Protein AF-A0A919ADV3-F1 (afdb_monomer)

Radius of gyration: 19.17 Å; Cα contacts (8 Å, |Δi|>4): 372; chains: 1; bounding box: 50×41×49 Å

pLDDT: mean 83.5, std 19.4, range [26.5, 98.56]

Sequence (225 aa):
MKKGTHTVAVQRQYTGTAGRIENSQVAVYLVYAGVRGHAAVDRELYIPRSWTCDPRRCRAAGLGEDTVFATKPELARTMIERFLDAGHHVGWVTGDEVYGGNPKLRAALEERGIGYVLAVACSAEMVTGAGKFRADALAAKLPKRAWQKLSAGRGAKGRRFYDWAVIDLADPGPGHQLLIRRNRATGELAYYLCFSPRPVPLTELVRVAGSRWRVADRERAGRAG

InterPro domains:
  IPR038721 Transposase IS701-like, DDE domain [PF13546] (2-129)
  IPR039365 Transposase IS701-like [PTHR33627] (2-216)

Solvent-accessible surface area (backbone atoms only — not comparable to full-atom values): 13020 Å² total; per-residue (Å²): 140,77,95,54,97,77,49,67,50,56,41,76,39,80,34,90,85,76,79,41,73,37,69,38,69,51,68,51,72,42,65,53,74,60,94,92,49,71,44,79,77,46,75,46,76,45,44,47,60,84,46,52,77,32,64,68,62,32,50,78,48,71,43,61,94,82,55,69,66,55,54,72,45,55,51,50,41,54,52,49,50,54,48,41,75,71,70,51,86,68,70,65,48,61,48,51,41,74,45,43,66,33,65,70,48,51,50,57,33,52,78,69,61,33,18,35,36,17,22,32,57,57,76,40,76,44,37,32,92,91,45,78,41,34,47,48,64,52,60,72,68,56,58,79,87,56,52,43,83,45,56,35,44,76,49,99,91,41,73,42,67,30,34,34,36,76,43,74,27,52,56,98,28,88,51,27,29,43,39,37,42,28,39,79,88,78,62,51,76,50,39,23,51,29,41,34,85,58,97,73,58,70,69,56,56,38,41,50,54,32,50,52,59,63,55,60,55,45,72,60,57,70,69,81,112

Secondary structure (DSSP, 8-state):
----TTSTT-EEEEETTTTEEEEE--EEEEEEEETTEEEEEEEEE---HHHHT-HHHHHHTT--TT-----HHHHHHHHHHHHHHTT---SEEEE-HHHHT-HHHHHHHHHTT-EEEEEE-TT-EEEETTEEEEHHHHHHH--GGG-EEEEEEEETTEEEEEEEEEEE--SS-TTEEEEEEE-TTT--EEEEEEE-SS---HHHHHHHHHHTHHHHHHHHHTT--

Organism: NCBI:txid66376

Foldseek 3Di:
DDDDPLAAQFDQDQDPVVNGGGRDKDKAWDKDADPVGIDTDDIDTQHDPVQLVDQVSCVSNVHDSPDDHDDSLRVVLVVVCVCVVVVDDDQEDEEEQSNQVDVVSVVSCVVVQHKYWYWHDQQDWFAAPVGIDGNVVVVVPDDPVQWDWAFLDADPVGTHTWTKGKGAGPPPHPQWIWIWTADPVPRDIIIIIIGHSDDDDPNVSSPRNSCVVSVVVVVVVVVVD

Mean predicted aligned error: 8.24 Å

Structure (mmCIF, N/CA/C/O backbone):
data_AF-A0A919ADV3-F1
#
_entry.id   AF-A0A919ADV3-F1
#
loop_
_atom_site.group_PDB
_atom_site.id
_atom_site.type_symbol
_atom_site.label_atom_id
_atom_site.label_alt_id
_atom_site.label_comp_id
_atom_site.label_asym_id
_atom_site.label_entity_id
_atom_site.label_seq_id
_atom_site.pdbx_PDB_ins_code
_atom_site.Cartn_x
_atom_site.Cartn_y
_atom_site.Cartn_z
_atom_site.occupancy
_atom_site.B_iso_or_equiv
_atom_site.auth_seq_id
_atom_site.auth_comp_id
_atom_site.auth_asym_id
_atom_site.auth_atom_id
_atom_site.pdbx_PDB_model_num
ATOM 1 N N . MET A 1 1 ? 25.796 -14.685 -3.040 1.00 32.72 1 MET A N 1
ATOM 2 C CA . MET A 1 1 ? 26.803 -13.617 -2.846 1.00 32.72 1 MET A CA 1
ATOM 3 C C . MET A 1 1 ? 27.692 -13.582 -4.084 1.00 32.72 1 MET A C 1
ATOM 5 O O . MET A 1 1 ? 28.463 -14.512 -4.265 1.00 32.72 1 MET A O 1
ATOM 9 N N . LYS A 1 2 ? 27.537 -12.600 -4.985 1.00 31.62 2 LYS A N 1
ATOM 10 C CA . LYS A 1 2 ? 28.351 -12.498 -6.214 1.00 31.62 2 LYS A CA 1
ATOM 11 C C . LYS A 1 2 ? 29.273 -11.276 -6.110 1.00 31.62 2 LYS A C 1
ATOM 13 O O . LYS A 1 2 ? 28.797 -10.148 -6.051 1.00 31.62 2 LYS A O 1
ATOM 18 N N . LYS A 1 3 ? 30.585 -11.516 -6.013 1.00 33.09 3 LYS A N 1
ATOM 19 C CA . LYS A 1 3 ? 31.655 -10.512 -5.844 1.00 33.09 3 LYS A CA 1
ATOM 20 C C . LYS A 1 3 ? 32.301 -10.160 -7.197 1.00 33.09 3 LYS A C 1
ATOM 22 O O . LYS A 1 3 ? 33.477 -10.430 -7.396 1.00 33.09 3 LYS A O 1
ATOM 27 N N . GLY A 1 4 ? 31.549 -9.595 -8.140 1.00 38.53 4 GLY A N 1
ATOM 28 C CA . GLY A 1 4 ? 32.103 -9.233 -9.452 1.00 38.53 4 GLY A CA 1
ATOM 29 C C . GLY A 1 4 ? 31.562 -7.913 -9.992 1.00 38.53 4 GLY A C 1
ATOM 30 O O . GLY A 1 4 ? 30.360 -7.671 -9.949 1.00 38.53 4 GLY A O 1
ATOM 31 N N . THR A 1 5 ? 32.447 -7.085 -10.551 1.00 41.16 5 THR A N 1
ATOM 32 C CA . THR A 1 5 ? 32.138 -5.865 -11.329 1.00 41.16 5 THR A CA 1
ATOM 33 C C . THR A 1 5 ? 31.445 -6.158 -12.665 1.00 41.16 5 THR A C 1
ATOM 35 O O . THR A 1 5 ? 30.883 -5.251 -13.272 1.00 41.16 5 THR A O 1
ATOM 38 N N . HIS A 1 6 ? 31.427 -7.427 -13.082 1.00 40.09 6 HIS A N 1
ATOM 39 C CA . HIS A 1 6 ? 30.844 -7.919 -14.336 1.00 40.09 6 HIS A CA 1
ATOM 40 C C . HIS A 1 6 ? 29.429 -8.502 -14.183 1.00 40.09 6 HIS A C 1
ATOM 42 O O . HIS A 1 6 ? 28.855 -8.998 -15.145 1.00 40.09 6 HIS A O 1
ATOM 48 N N . THR A 1 7 ? 28.848 -8.485 -12.979 1.00 49.41 7 THR A N 1
ATOM 49 C CA . THR A 1 7 ? 27.478 -8.978 -12.756 1.00 49.41 7 THR A CA 1
ATOM 50 C C . THR A 1 7 ? 26.479 -7.828 -12.920 1.00 49.41 7 THR A C 1
ATOM 52 O O . THR A 1 7 ? 26.587 -6.822 -12.219 1.00 49.41 7 THR A O 1
ATOM 55 N N . VAL A 1 8 ? 25.524 -7.980 -13.847 1.00 46.59 8 VAL A N 1
ATOM 56 C CA . VAL A 1 8 ? 24.496 -6.984 -14.231 1.00 46.59 8 VAL A CA 1
ATOM 57 C C . VAL A 1 8 ? 23.854 -6.315 -13.009 1.00 46.59 8 VAL A C 1
ATOM 59 O O . VAL A 1 8 ? 23.499 -7.005 -12.060 1.00 46.59 8 VAL A O 1
ATOM 62 N N . ALA A 1 9 ? 23.649 -4.996 -13.027 1.00 51.69 9 ALA A N 1
ATOM 63 C CA . ALA A 1 9 ? 22.877 -4.248 -12.017 1.00 51.69 9 ALA A CA 1
ATOM 64 C C . ALA A 1 9 ? 23.376 -4.318 -10.558 1.00 51.69 9 ALA A C 1
ATOM 66 O O . ALA A 1 9 ? 22.656 -3.934 -9.634 1.00 51.69 9 ALA A O 1
ATOM 67 N N . VAL A 1 10 ? 24.607 -4.776 -10.316 1.00 49.94 10 VAL A N 1
ATOM 68 C CA . VAL A 1 10 ? 25.186 -4.779 -8.968 1.00 49.94 10 VAL A CA 1
ATOM 69 C C . VAL A 1 10 ? 25.552 -3.354 -8.548 1.00 49.94 10 VAL A C 1
ATOM 71 O O . VAL A 1 10 ? 26.368 -2.689 -9.192 1.00 49.94 10 VAL A O 1
ATOM 74 N N . GLN A 1 11 ? 24.972 -2.889 -7.440 1.00 49.97 11 GLN A N 1
ATOM 75 C CA . GLN A 1 11 ? 25.370 -1.660 -6.745 1.00 49.97 11 GLN A CA 1
ATOM 76 C C . GLN A 1 11 ? 25.162 -1.823 -5.236 1.00 49.97 11 GLN A C 1
ATOM 78 O O . GLN A 1 11 ? 24.364 -2.650 -4.798 1.00 49.97 11 GLN A O 1
ATOM 83 N N . ARG A 1 12 ? 25.870 -1.009 -4.444 1.00 45.72 12 ARG A N 1
ATOM 84 C CA . ARG A 1 12 ? 25.603 -0.773 -3.022 1.00 45.72 12 ARG A CA 1
ATOM 85 C C . ARG A 1 12 ? 24.142 -0.375 -2.811 1.00 45.72 12 ARG A C 1
ATOM 87 O O . ARG A 1 12 ? 23.774 0.778 -3.010 1.00 45.72 12 ARG A O 1
ATOM 94 N N . GLN A 1 13 ? 23.328 -1.337 -2.406 1.00 49.19 13 GLN A N 1
ATOM 95 C CA . GLN A 1 13 ? 21.919 -1.155 -2.085 1.00 49.19 13 GLN A CA 1
ATOM 96 C C . GLN A 1 13 ? 21.626 -1.817 -0.742 1.00 49.19 13 GLN A C 1
ATOM 98 O O . GLN A 1 13 ? 22.320 -2.748 -0.326 1.00 49.19 13 GLN A O 1
ATOM 103 N N . TYR A 1 14 ? 20.626 -1.304 -0.028 1.00 43.66 14 TYR A N 1
ATOM 104 C CA . TYR A 1 14 ? 20.205 -1.908 1.229 1.00 43.66 14 TYR A CA 1
ATOM 105 C C . TYR A 1 14 ? 19.653 -3.308 0.959 1.00 43.66 14 TYR A C 1
ATOM 107 O O . TYR A 1 14 ? 18.660 -3.471 0.247 1.00 43.66 14 TYR A O 1
ATOM 115 N N . THR A 1 15 ? 20.302 -4.319 1.531 1.00 44.19 15 THR A N 1
ATOM 116 C CA . THR A 1 15 ? 19.826 -5.696 1.462 1.00 44.19 15 THR A CA 1
ATOM 117 C C . THR A 1 15 ? 19.103 -6.021 2.763 1.00 44.19 15 THR A C 1
ATOM 119 O O . THR A 1 15 ? 19.714 -6.104 3.827 1.00 44.19 15 THR A O 1
ATOM 122 N N . GLY A 1 16 ? 17.792 -6.276 2.695 1.00 42.00 16 GLY A N 1
ATOM 123 C CA . GLY A 1 16 ? 17.012 -6.688 3.874 1.00 42.00 16 GLY A CA 1
ATOM 124 C C . GLY A 1 16 ? 17.494 -8.006 4.501 1.00 42.00 16 GLY A C 1
ATOM 125 O O . GLY A 1 16 ? 17.098 -8.356 5.603 1.00 42.00 16 GLY A O 1
ATOM 126 N N . THR A 1 17 ? 18.371 -8.736 3.804 1.00 38.16 17 THR A N 1
ATOM 127 C CA . THR A 1 17 ? 18.955 -10.004 4.259 1.00 38.16 17 THR A CA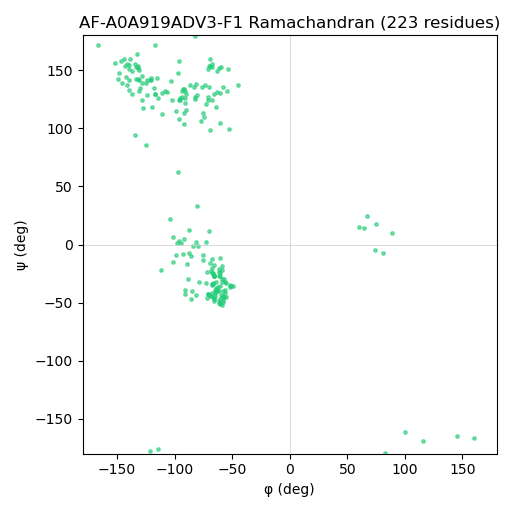 1
ATOM 128 C C . THR A 1 17 ? 20.265 -9.834 5.017 1.00 38.16 17 THR A C 1
ATOM 130 O O . THR A 1 17 ? 20.475 -10.556 5.983 1.00 38.16 17 THR A O 1
ATOM 133 N N . ALA A 1 18 ? 21.145 -8.914 4.603 1.00 40.22 18 ALA A N 1
ATOM 134 C CA . ALA A 1 18 ? 22.399 -8.673 5.318 1.00 40.22 18 ALA A CA 1
ATOM 135 C C . ALA A 1 18 ? 22.266 -7.553 6.365 1.00 40.22 18 ALA A C 1
ATOM 137 O O . ALA A 1 18 ? 23.198 -7.319 7.127 1.00 40.22 18 ALA A O 1
ATOM 138 N N . GLY A 1 19 ? 21.135 -6.833 6.389 1.00 37.81 19 GLY A N 1
ATOM 139 C CA . GLY A 1 19 ? 20.915 -5.697 7.292 1.00 37.81 19 GLY A CA 1
ATOM 140 C C . GLY A 1 19 ? 21.856 -4.520 7.022 1.00 37.81 19 GLY A C 1
ATOM 141 O O . GLY A 1 19 ? 21.983 -3.625 7.851 1.00 37.81 19 GLY A O 1
ATOM 142 N N . ARG A 1 20 ? 22.538 -4.524 5.869 1.00 38.22 20 ARG A N 1
ATOM 143 C CA . ARG A 1 20 ? 23.569 -3.554 5.498 1.00 38.22 20 ARG A CA 1
ATOM 144 C C . ARG A 1 20 ? 23.532 -3.236 4.006 1.00 38.22 20 ARG A C 1
ATOM 146 O O . ARG A 1 20 ? 22.980 -3.983 3.192 1.00 38.22 20 ARG A O 1
ATOM 153 N N . ILE A 1 21 ? 24.122 -2.094 3.663 1.00 50.97 21 ILE A N 1
ATOM 154 C CA . ILE A 1 21 ? 24.299 -1.651 2.281 1.00 50.97 21 ILE A CA 1
ATOM 155 C C . ILE A 1 21 ? 25.434 -2.461 1.659 1.00 50.97 21 ILE A C 1
ATOM 157 O O . ILE A 1 21 ? 26.597 -2.298 2.030 1.00 50.97 21 ILE A O 1
ATOM 161 N N . GLU A 1 22 ? 25.095 -3.293 0.683 1.00 47.53 22 GLU A N 1
ATOM 162 C CA . GLU A 1 22 ? 26.029 -4.180 -0.003 1.00 47.53 22 GLU A CA 1
ATOM 163 C C . GLU A 1 22 ? 25.844 -4.133 -1.509 1.00 47.53 22 GLU A C 1
ATOM 165 O O . GLU A 1 22 ? 24.759 -3.840 -2.013 1.00 47.53 22 GLU A O 1
ATOM 170 N N . ASN A 1 23 ? 26.917 -4.468 -2.226 1.00 57.25 23 ASN A N 1
ATOM 171 C CA . ASN A 1 23 ? 26.851 -4.745 -3.652 1.00 57.25 23 ASN A CA 1
ATOM 172 C C . ASN A 1 23 ? 25.922 -5.937 -3.893 1.00 57.25 23 ASN A C 1
ATOM 174 O O . ASN A 1 23 ? 26.273 -7.085 -3.624 1.00 57.25 23 ASN A O 1
ATOM 178 N N . SER A 1 24 ? 24.723 -5.640 -4.380 1.00 61.12 24 SER A N 1
ATOM 179 C CA . SER A 1 24 ? 23.663 -6.616 -4.594 1.00 61.12 24 SER A CA 1
ATOM 180 C C . SER A 1 24 ? 22.881 -6.290 -5.859 1.00 61.12 24 SER A C 1
ATOM 182 O O . SER A 1 24 ? 22.831 -5.142 -6.301 1.00 61.12 24 SER A O 1
ATOM 184 N N . GLN A 1 25 ? 22.299 -7.332 -6.448 1.00 70.00 25 GLN A N 1
ATOM 185 C CA . GLN A 1 25 ? 21.235 -7.195 -7.433 1.00 70.00 25 GLN A CA 1
ATOM 186 C C . GLN A 1 25 ? 19.913 -7.111 -6.678 1.00 70.00 25 GLN A C 1
ATOM 188 O O . GLN A 1 25 ? 19.684 -7.878 -5.740 1.00 70.00 25 GLN A O 1
ATOM 193 N N . VAL A 1 26 ? 19.042 -6.204 -7.100 1.00 77.50 26 VAL A N 1
ATOM 194 C CA . VAL A 1 26 ? 17.688 -6.090 -6.563 1.00 77.50 26 VAL A CA 1
ATOM 19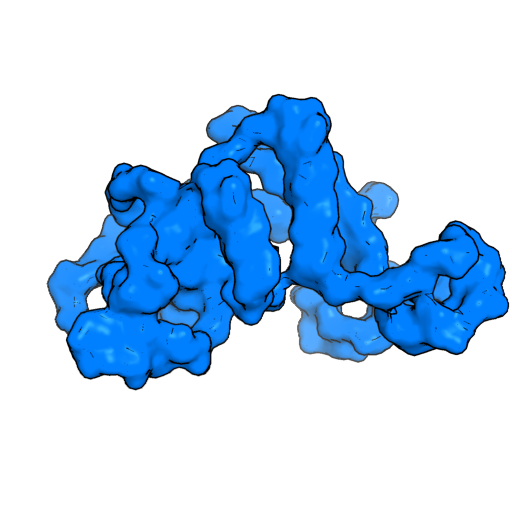5 C C . VAL A 1 26 ? 16.716 -6.380 -7.691 1.00 77.50 26 VAL A C 1
ATOM 197 O O . VAL A 1 26 ? 16.830 -5.798 -8.763 1.00 77.50 26 VAL A O 1
ATOM 200 N N . ALA A 1 27 ? 15.769 -7.277 -7.448 1.00 82.56 27 ALA A N 1
ATOM 201 C CA . ALA A 1 27 ? 14.669 -7.545 -8.361 1.00 82.56 27 ALA A CA 1
ATOM 202 C C . ALA A 1 27 ? 13.349 -7.145 -7.699 1.00 82.56 27 ALA A C 1
ATOM 204 O O . ALA A 1 27 ? 13.178 -7.302 -6.486 1.00 82.56 27 ALA A O 1
ATOM 205 N N . VAL A 1 28 ? 12.437 -6.612 -8.503 1.00 87.00 28 VAL A N 1
ATOM 206 C CA . VAL A 1 28 ? 11.037 -6.387 -8.150 1.00 87.00 28 VAL A CA 1
ATOM 207 C C . VAL A 1 28 ? 10.270 -7.640 -8.556 1.00 87.00 28 VAL A C 1
ATOM 209 O O . VAL A 1 28 ? 10.458 -8.146 -9.657 1.00 87.00 28 VAL A O 1
ATOM 212 N N . TYR A 1 29 ? 9.430 -8.156 -7.662 1.00 88.25 29 TYR A N 1
ATOM 213 C CA . TYR A 1 29 ? 8.613 -9.342 -7.910 1.00 88.25 29 TYR A CA 1
ATOM 214 C C . TYR A 1 29 ? 7.135 -8.985 -7.823 1.00 88.25 29 TYR A C 1
ATOM 216 O O . TYR A 1 29 ? 6.708 -8.353 -6.854 1.00 88.25 29 TYR A O 1
ATOM 224 N N . LEU A 1 30 ? 6.350 -9.465 -8.786 1.00 92.00 30 LEU A N 1
ATOM 225 C CA . LEU A 1 30 ? 4.894 -9.462 -8.719 1.00 92.00 30 LEU A CA 1
ATOM 226 C C . LEU A 1 30 ? 4.420 -10.870 -8.365 1.00 92.00 30 LEU A C 1
ATOM 228 O O . LEU A 1 30 ? 4.756 -11.852 -9.031 1.00 92.00 30 LEU A O 1
ATOM 232 N N . VAL A 1 31 ? 3.642 -10.973 -7.290 1.00 91.19 31 VAL A N 1
ATOM 233 C CA . VAL A 1 31 ? 3.122 -12.246 -6.785 1.00 91.19 31 VAL A CA 1
ATOM 234 C C . VAL A 1 31 ? 1.604 -12.201 -6.798 1.00 91.19 31 VAL A C 1
ATOM 236 O O . VAL A 1 31 ? 0.992 -11.411 -6.081 1.00 91.19 31 VAL A O 1
ATOM 239 N N . TYR A 1 32 ? 0.997 -13.099 -7.565 1.00 90.56 32 TYR A N 1
ATOM 240 C CA . TYR A 1 32 ? -0.438 -13.325 -7.534 1.00 90.56 32 TYR A CA 1
ATOM 241 C C . TYR A 1 32 ? -0.788 -14.220 -6.346 1.00 90.56 32 TYR A C 1
ATOM 243 O O . TYR A 1 32 ? -0.194 -15.284 -6.159 1.00 90.56 32 TYR A O 1
ATOM 251 N N . ALA A 1 33 ? -1.752 -13.802 -5.527 1.00 88.56 33 ALA A N 1
ATOM 252 C CA . ALA A 1 33 ? -2.153 -14.517 -4.322 1.00 88.56 33 ALA A CA 1
ATOM 253 C C . ALA A 1 33 ? -3.668 -14.753 -4.301 1.00 88.56 33 ALA A C 1
ATOM 255 O O . ALA A 1 33 ? -4.455 -13.816 -4.207 1.00 88.56 33 ALA A O 1
ATOM 256 N N . GLY A 1 34 ? -4.067 -16.025 -4.310 1.00 85.31 34 GLY A N 1
ATOM 257 C CA . GLY A 1 34 ? -5.455 -16.468 -4.202 1.00 85.31 34 GLY A CA 1
ATOM 258 C C . GLY A 1 34 ? -5.732 -17.249 -2.915 1.00 85.31 34 GLY A C 1
ATOM 259 O O . GLY A 1 34 ? -4.870 -17.423 -2.049 1.00 85.31 34 GLY A O 1
ATOM 260 N N . VAL A 1 35 ? -6.956 -17.763 -2.778 1.00 77.19 35 VAL A N 1
ATOM 261 C CA . VAL A 1 35 ? -7.345 -18.610 -1.633 1.00 77.19 35 VAL A CA 1
ATOM 262 C C . VAL A 1 35 ? -6.550 -19.920 -1.614 1.00 77.19 35 VAL A C 1
ATOM 264 O O . VAL A 1 35 ? -6.150 -20.380 -0.548 1.00 77.19 35 VAL A O 1
ATOM 267 N N . ARG A 1 36 ? -6.279 -20.486 -2.797 1.00 78.06 36 ARG A N 1
ATOM 268 C CA . ARG A 1 36 ? -5.629 -21.795 -2.975 1.00 78.06 36 ARG A CA 1
ATOM 269 C C . ARG A 1 36 ? -4.099 -21.748 -2.996 1.00 78.06 36 ARG A C 1
ATOM 271 O O . ARG A 1 36 ? -3.470 -22.796 -3.010 1.00 78.06 36 ARG A O 1
ATOM 278 N N . GLY A 1 37 ? -3.488 -20.564 -3.003 1.00 82.75 37 GLY A N 1
ATOM 279 C CA . GLY A 1 37 ? -2.034 -20.453 -3.082 1.00 82.75 37 GLY A CA 1
ATOM 280 C C . GLY A 1 37 ? -1.551 -19.093 -3.560 1.00 82.75 37 GLY A C 1
ATOM 281 O O . GLY A 1 37 ? -2.301 -18.117 -3.584 1.00 82.75 37 GLY A O 1
ATOM 282 N N . HIS A 1 38 ? -0.271 -19.031 -3.908 1.00 86.75 38 HIS A N 1
ATOM 283 C CA . HIS A 1 38 ? 0.358 -17.850 -4.482 1.00 86.75 38 HIS A CA 1
ATOM 284 C C . HIS A 1 38 ? 1.475 -18.252 -5.456 1.00 86.75 38 HIS A C 1
ATOM 286 O O . HIS A 1 38 ? 2.150 -19.264 -5.246 1.00 86.75 38 HIS A O 1
ATOM 292 N N . ALA A 1 39 ? 1.681 -17.452 -6.498 1.00 87.75 39 ALA A N 1
ATOM 293 C CA . ALA A 1 39 ? 2.688 -17.679 -7.529 1.00 87.75 39 ALA A CA 1
ATOM 294 C C . ALA A 1 39 ? 3.359 -16.358 -7.917 1.00 87.75 39 ALA A C 1
ATOM 296 O O . ALA A 1 39 ? 2.696 -15.325 -7.986 1.00 87.75 39 ALA A O 1
ATOM 297 N N . ALA A 1 40 ? 4.672 -16.390 -8.154 1.00 88.19 40 ALA A N 1
ATOM 298 C CA . ALA A 1 40 ? 5.348 -15.279 -8.815 1.00 88.19 40 ALA A CA 1
ATOM 299 C C . ALA A 1 40 ? 4.908 -15.272 -10.282 1.00 88.19 40 ALA A C 1
ATOM 301 O O . ALA A 1 40 ? 5.005 -16.305 -10.943 1.00 88.19 40 ALA A O 1
ATOM 302 N N . VAL A 1 41 ? 4.381 -14.143 -10.745 1.00 91.31 41 VAL A N 1
ATOM 303 C CA . VAL A 1 41 ? 3.813 -13.996 -12.096 1.00 91.31 41 VAL A CA 1
ATOM 304 C C . VAL A 1 41 ? 4.641 -13.074 -12.977 1.00 91.31 41 VAL A C 1
ATOM 306 O O . VAL A 1 41 ? 4.583 -13.197 -14.191 1.00 91.31 41 VAL A O 1
ATOM 309 N N . ASP A 1 42 ? 5.444 -12.197 -12.375 1.00 91.56 42 ASP A N 1
ATOM 310 C CA . ASP A 1 42 ? 6.389 -11.359 -13.104 1.00 91.56 42 ASP A CA 1
ATOM 311 C C . ASP A 1 42 ? 7.589 -11.008 -12.205 1.00 91.56 42 ASP A C 1
ATOM 313 O O . ASP A 1 42 ? 7.497 -11.036 -10.967 1.00 91.56 42 ASP A O 1
ATOM 317 N N . ARG A 1 43 ? 8.726 -10.686 -12.823 1.00 91.06 43 ARG A N 1
ATOM 318 C CA . ARG A 1 43 ? 9.922 -10.162 -12.161 1.00 91.06 43 ARG A CA 1
ATOM 319 C C . ARG A 1 43 ? 10.646 -9.174 -13.073 1.00 91.06 43 ARG A C 1
ATOM 321 O O . ARG A 1 43 ? 10.856 -9.459 -14.244 1.00 91.06 43 ARG A O 1
ATOM 328 N N . GLU A 1 44 ? 11.136 -8.086 -12.498 1.00 87.88 44 GLU A N 1
ATOM 329 C CA . GLU A 1 44 ? 11.967 -7.109 -13.207 1.00 87.88 44 GLU A CA 1
ATOM 330 C C . GLU A 1 44 ? 13.249 -6.839 -12.418 1.00 87.88 44 GLU A C 1
ATOM 332 O O . GLU A 1 44 ? 13.238 -6.730 -11.187 1.00 87.88 44 GLU A O 1
ATOM 337 N N . LEU A 1 45 ? 14.379 -6.740 -13.117 1.00 86.62 45 LEU A N 1
ATOM 338 C CA . LEU A 1 45 ? 15.654 -6.399 -12.491 1.00 86.62 45 LEU A CA 1
ATOM 339 C C . LEU A 1 45 ? 15.739 -4.878 -12.322 1.00 86.62 45 LEU A C 1
ATOM 341 O O . LEU A 1 45 ? 15.620 -4.130 -13.286 1.00 86.62 45 LEU A O 1
ATOM 345 N N . TYR A 1 46 ? 15.988 -4.403 -11.103 1.00 85.12 46 TYR A N 1
ATOM 346 C CA . TYR A 1 46 ? 16.191 -2.979 -10.859 1.00 85.12 46 TYR A CA 1
ATOM 347 C C . TYR A 1 46 ? 17.597 -2.568 -11.304 1.00 85.12 46 TYR A C 1
ATOM 349 O O . TYR A 1 46 ? 18.585 -2.882 -10.634 1.00 85.12 46 TYR A O 1
ATOM 357 N N . ILE A 1 47 ? 17.675 -1.854 -12.430 1.00 84.69 47 ILE A N 1
ATOM 358 C CA . ILE A 1 47 ? 18.923 -1.326 -12.984 1.00 84.69 47 ILE A CA 1
ATOM 359 C C . ILE A 1 47 ? 19.179 0.077 -12.414 1.00 84.69 47 ILE A C 1
ATOM 361 O O . ILE A 1 47 ? 18.406 0.998 -12.678 1.00 84.69 47 ILE A O 1
ATOM 365 N N . PRO A 1 48 ? 20.253 0.293 -11.638 1.00 80.50 48 PRO A N 1
ATOM 366 C CA . PRO A 1 48 ? 20.542 1.612 -11.090 1.00 80.50 48 PRO A CA 1
ATOM 367 C C . PRO A 1 48 ? 20.975 2.611 -12.165 1.00 80.50 48 PRO A C 1
ATOM 369 O O . PRO A 1 48 ? 21.625 2.242 -13.140 1.00 80.50 48 PRO A O 1
ATOM 372 N N . ARG A 1 49 ? 20.747 3.908 -11.919 1.00 81.12 49 ARG A N 1
ATOM 373 C CA . ARG A 1 49 ? 21.144 4.989 -12.842 1.00 81.12 49 ARG A CA 1
ATOM 374 C C . ARG A 1 49 ? 22.638 4.970 -13.197 1.00 81.12 49 ARG A C 1
ATOM 376 O O . ARG A 1 49 ? 23.014 5.285 -14.317 1.00 81.12 49 ARG A O 1
ATOM 383 N N . SER A 1 50 ? 23.489 4.557 -12.256 1.00 79.69 50 SER A N 1
ATOM 384 C CA . SER A 1 50 ? 24.938 4.428 -12.470 1.00 79.69 50 SER A CA 1
ATOM 385 C C . SER A 1 50 ? 25.316 3.413 -13.557 1.00 79.69 50 SER A C 1
ATOM 387 O O . SER A 1 50 ? 26.399 3.511 -14.124 1.00 79.69 50 SER A O 1
ATOM 389 N N . TRP A 1 51 ? 24.441 2.445 -13.840 1.00 79.12 51 TRP A N 1
ATOM 390 C CA . TRP A 1 51 ? 24.608 1.485 -14.927 1.00 79.12 51 TRP A CA 1
ATOM 391 C C . TRP A 1 51 ? 24.069 2.041 -16.241 1.00 79.12 51 TRP A C 1
ATOM 393 O O . TRP A 1 51 ? 24.772 2.004 -17.240 1.00 79.12 51 TRP A O 1
ATOM 403 N N . THR A 1 52 ? 22.864 2.616 -16.237 1.00 78.56 52 THR A N 1
ATOM 404 C CA . THR A 1 52 ? 22.226 3.130 -17.463 1.00 78.56 52 THR A CA 1
ATOM 405 C C . THR A 1 52 ? 22.949 4.340 -18.062 1.00 78.56 52 THR A C 1
ATOM 407 O O . THR A 1 52 ? 22.794 4.615 -19.243 1.00 78.56 52 THR A O 1
ATOM 410 N N . CYS A 1 53 ? 23.762 5.055 -17.276 1.00 80.38 53 CYS A N 1
ATOM 411 C CA . CYS A 1 53 ? 24.637 6.121 -17.779 1.00 80.38 53 CYS A CA 1
ATOM 412 C C . CYS A 1 53 ? 25.939 5.609 -18.432 1.00 80.38 53 CYS A C 1
ATOM 414 O O . CYS A 1 53 ? 26.731 6.424 -18.898 1.00 80.38 53 CYS A O 1
ATOM 416 N N . ASP A 1 54 ? 26.177 4.293 -18.475 1.00 81.56 54 ASP A N 1
ATOM 417 C CA . ASP A 1 54 ? 27.321 3.671 -19.153 1.00 81.56 54 ASP A CA 1
ATOM 418 C C . ASP A 1 54 ? 26.832 2.617 -20.170 1.00 81.56 54 ASP A C 1
ATOM 420 O O . ASP A 1 54 ? 26.755 1.420 -19.868 1.00 81.56 54 ASP A O 1
ATOM 424 N N . PRO A 1 55 ? 26.508 3.039 -21.409 1.00 77.94 55 PRO A N 1
ATOM 425 C CA . PRO A 1 55 ? 26.005 2.140 -22.447 1.00 77.94 55 PRO A CA 1
ATOM 426 C C . PRO A 1 55 ? 26.969 1.000 -22.796 1.00 77.94 55 PRO A C 1
ATOM 428 O O . PRO A 1 55 ? 26.534 -0.088 -23.173 1.00 77.94 55 PRO A O 1
ATOM 431 N N . ARG A 1 56 ? 28.288 1.213 -22.656 1.00 79.56 56 ARG A N 1
ATOM 432 C CA . ARG A 1 56 ? 29.290 0.163 -22.904 1.00 79.56 56 ARG A CA 1
ATOM 433 C C . ARG A 1 56 ? 29.192 -0.924 -21.842 1.00 79.56 56 ARG A C 1
ATOM 435 O O . ARG A 1 56 ? 29.181 -2.105 -22.184 1.00 79.56 56 ARG A O 1
ATOM 442 N N . ARG A 1 57 ? 29.064 -0.531 -20.574 1.00 78.94 57 ARG A N 1
ATOM 443 C CA . ARG A 1 57 ? 28.842 -1.456 -19.460 1.00 78.94 57 ARG A CA 1
ATOM 444 C C . ARG A 1 57 ? 27.502 -2.180 -19.565 1.00 78.94 57 ARG A C 1
ATOM 446 O O . ARG A 1 57 ? 27.463 -3.374 -19.282 1.00 78.94 57 ARG A O 1
ATOM 453 N N . CYS A 1 58 ? 26.435 -1.505 -19.997 1.00 78.62 58 CYS A N 1
ATOM 454 C CA . CYS A 1 58 ? 25.143 -2.148 -20.253 1.00 78.62 58 CYS A CA 1
ATOM 455 C C . CYS A 1 58 ? 25.249 -3.229 -21.337 1.00 78.62 58 CYS A C 1
ATOM 457 O O . CYS A 1 58 ? 24.888 -4.377 -21.076 1.00 78.62 58 CYS A O 1
ATOM 459 N N . ARG A 1 59 ? 25.830 -2.904 -22.502 1.00 77.94 59 ARG A N 1
ATOM 460 C CA . ARG A 1 59 ? 26.030 -3.872 -23.595 1.00 77.94 59 ARG A CA 1
ATOM 461 C C . ARG A 1 59 ? 26.888 -5.061 -23.184 1.00 77.94 59 ARG A C 1
ATOM 463 O O . ARG A 1 59 ? 26.514 -6.199 -23.440 1.00 77.94 59 ARG A O 1
ATOM 470 N N . ALA A 1 60 ? 28.007 -4.812 -22.501 1.00 78.38 60 ALA A N 1
ATOM 471 C CA . ALA A 1 60 ? 28.885 -5.876 -22.010 1.00 78.38 60 ALA A CA 1
ATOM 472 C C . ALA A 1 60 ? 28.177 -6.822 -21.023 1.00 78.38 60 ALA A C 1
ATOM 474 O O . ALA A 1 60 ? 28.583 -7.970 -20.864 1.00 78.38 60 ALA A O 1
ATOM 475 N N . ALA A 1 61 ? 27.121 -6.342 -20.365 1.00 73.75 61 ALA A N 1
ATOM 476 C CA . ALA A 1 61 ? 26.311 -7.110 -19.432 1.00 73.75 61 ALA A CA 1
ATOM 477 C C . ALA A 1 61 ? 25.042 -7.708 -20.084 1.00 73.75 61 ALA A C 1
ATOM 479 O O . ALA A 1 61 ? 24.246 -8.339 -19.394 1.00 73.75 61 ALA A O 1
ATOM 480 N N . GLY A 1 62 ? 24.845 -7.531 -21.396 1.00 78.12 62 GLY A N 1
ATOM 481 C CA . GLY A 1 62 ? 23.686 -8.043 -22.133 1.00 78.12 62 GLY A CA 1
ATOM 482 C C . GLY A 1 62 ? 22.386 -7.268 -21.896 1.00 78.12 62 GLY A C 1
ATOM 483 O O . GLY A 1 62 ? 21.310 -7.797 -22.163 1.00 78.12 62 GLY A O 1
ATOM 484 N N . LEU A 1 63 ? 22.461 -6.039 -21.374 1.00 78.12 63 LEU A N 1
ATOM 485 C CA . LEU A 1 63 ? 21.304 -5.146 -21.292 1.00 78.12 63 LEU A CA 1
ATOM 486 C C . LEU A 1 63 ? 21.012 -4.567 -22.683 1.00 78.12 63 LEU A C 1
ATOM 488 O O . LEU A 1 63 ? 21.939 -4.157 -23.385 1.00 78.12 63 LEU A O 1
ATOM 492 N N . GLY A 1 64 ? 19.733 -4.537 -23.070 1.00 75.88 64 GLY A N 1
ATOM 493 C CA . GLY A 1 64 ? 19.298 -3.976 -24.352 1.00 75.88 64 GLY A CA 1
ATOM 494 C C . GLY A 1 64 ? 19.673 -2.499 -24.483 1.00 75.88 64 GLY A C 1
ATOM 495 O O . GLY A 1 64 ? 19.790 -1.799 -23.473 1.00 75.88 64 GLY A O 1
ATOM 496 N N . GLU A 1 65 ? 19.859 -2.020 -25.713 1.00 72.00 65 GLU A N 1
ATOM 497 C CA . GLU A 1 65 ? 20.309 -0.641 -25.961 1.00 72.00 65 GLU A CA 1
ATOM 498 C C . GLU A 1 65 ? 19.325 0.414 -25.429 1.00 72.00 65 GLU A C 1
ATOM 500 O O . GLU A 1 65 ? 19.757 1.469 -24.971 1.00 72.00 65 GLU A O 1
ATOM 505 N N . ASP A 1 66 ? 18.037 0.070 -25.347 1.00 76.44 66 ASP A N 1
ATOM 506 C CA . ASP A 1 66 ? 16.970 0.930 -24.819 1.00 76.44 66 ASP A CA 1
ATOM 507 C C . ASP A 1 66 ? 16.785 0.824 -23.292 1.00 76.44 66 ASP A C 1
ATOM 509 O O . ASP A 1 66 ? 15.781 1.282 -22.739 1.00 76.44 66 ASP A O 1
ATOM 513 N N . THR A 1 67 ? 17.727 0.201 -22.570 1.00 79.94 67 THR A N 1
ATOM 514 C CA . THR A 1 67 ? 17.625 0.049 -21.109 1.00 79.94 67 THR A CA 1
ATOM 515 C C . THR A 1 67 ? 17.777 1.401 -20.412 1.00 79.94 67 THR A C 1
ATOM 517 O O . THR A 1 67 ? 18.885 1.873 -20.148 1.00 79.94 67 THR A O 1
ATOM 520 N N . VAL A 1 68 ? 16.646 2.000 -20.050 1.00 85.19 68 VAL A N 1
ATOM 521 C CA . VAL A 1 68 ? 16.577 3.240 -19.272 1.00 85.19 68 VAL A CA 1
ATOM 522 C C . VAL A 1 68 ? 16.383 2.971 -17.781 1.00 85.19 68 VAL A C 1
ATOM 524 O O . VAL A 1 68 ? 15.918 1.913 -17.357 1.00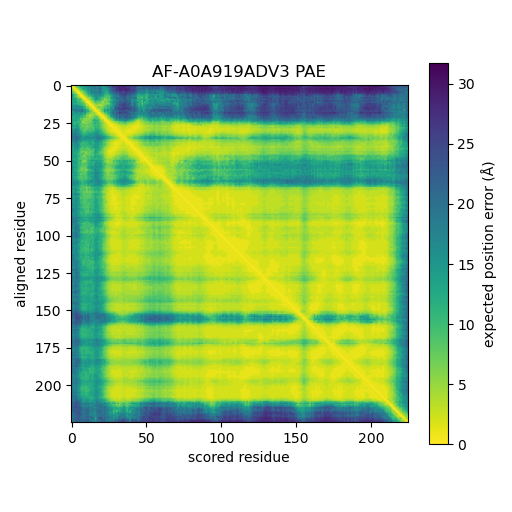 85.19 68 VAL A O 1
ATOM 527 N N . PHE A 1 69 ? 16.757 3.948 -16.956 1.00 86.62 69 PHE A N 1
ATOM 528 C CA . PHE A 1 69 ? 16.534 3.870 -15.516 1.00 86.62 69 PHE A CA 1
ATOM 529 C C . PHE A 1 69 ? 15.033 3.897 -15.205 1.00 86.62 69 PHE A C 1
ATOM 531 O O . PHE A 1 69 ? 14.341 4.825 -15.617 1.00 86.62 69 PHE A O 1
ATOM 538 N N . ALA A 1 70 ? 14.576 2.941 -14.396 1.00 88.56 70 ALA A N 1
ATOM 539 C CA . ALA A 1 70 ? 13.231 2.911 -13.835 1.00 88.56 70 ALA A CA 1
ATOM 540 C C . ALA A 1 70 ? 13.298 2.680 -12.321 1.00 88.56 70 ALA A C 1
ATOM 542 O O . ALA A 1 70 ? 14.036 1.826 -11.823 1.00 88.56 70 ALA A O 1
ATOM 543 N N . THR A 1 71 ? 12.519 3.447 -11.567 1.00 90.88 71 THR A N 1
ATOM 544 C CA . THR A 1 71 ? 12.345 3.260 -10.125 1.00 90.88 71 THR A CA 1
ATOM 545 C C . THR A 1 71 ? 11.566 1.976 -9.830 1.00 90.88 71 THR A C 1
ATOM 547 O O . THR A 1 71 ? 10.823 1.468 -10.668 1.00 90.88 71 THR A O 1
ATOM 550 N N . LYS A 1 72 ? 11.679 1.439 -8.607 1.00 90.44 72 LYS A N 1
ATOM 551 C CA . LYS A 1 72 ? 10.924 0.231 -8.219 1.00 90.44 72 LYS A CA 1
ATOM 552 C C . LYS A 1 72 ? 9.404 0.387 -8.391 1.00 90.44 72 LYS A C 1
ATOM 554 O O . LYS A 1 72 ? 8.796 -0.559 -8.882 1.00 90.44 72 LYS A O 1
ATOM 559 N N . PRO A 1 73 ? 8.774 1.527 -8.035 1.00 93.06 73 PRO A N 1
ATOM 560 C CA . PRO A 1 73 ? 7.349 1.716 -8.295 1.00 93.06 73 PRO A CA 1
ATOM 561 C C . PRO A 1 73 ? 6.992 1.795 -9.778 1.00 93.06 73 PRO A C 1
ATOM 563 O O . PRO A 1 73 ? 5.927 1.318 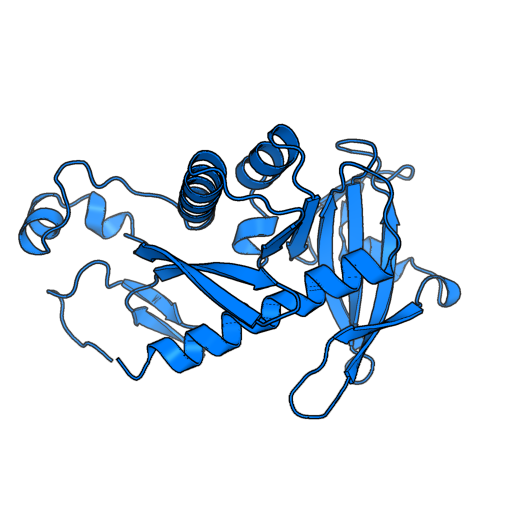-10.145 1.00 93.06 73 PRO A O 1
ATOM 566 N N . GLU A 1 74 ? 7.862 2.355 -10.625 1.00 93.69 74 GLU A N 1
ATOM 567 C CA . GLU A 1 74 ? 7.657 2.353 -12.082 1.00 93.69 74 GLU A CA 1
ATOM 568 C C . GLU A 1 74 ? 7.721 0.928 -12.635 1.00 93.69 74 GLU A C 1
ATOM 570 O O . GLU A 1 74 ? 6.807 0.519 -13.340 1.00 93.69 74 GLU A O 1
ATOM 575 N N . LEU A 1 75 ? 8.716 0.132 -12.225 1.00 93.75 75 LEU A N 1
ATOM 576 C CA . LEU A 1 75 ? 8.787 -1.289 -12.581 1.00 93.75 75 LEU A CA 1
ATOM 577 C C . LEU A 1 75 ? 7.538 -2.050 -12.115 1.00 93.75 75 LEU A C 1
ATOM 579 O O . LEU A 1 75 ? 6.920 -2.759 -12.901 1.00 93.75 75 LEU A O 1
ATOM 583 N N . ALA A 1 76 ? 7.123 -1.867 -10.857 1.00 94.69 76 ALA A N 1
ATOM 584 C CA . ALA A 1 76 ? 5.925 -2.516 -10.331 1.00 94.69 76 ALA A CA 1
ATOM 585 C C . ALA A 1 76 ? 4.656 -2.102 -11.086 1.00 94.69 76 ALA A C 1
ATOM 587 O O . ALA A 1 76 ? 3.819 -2.957 -11.360 1.00 94.69 76 ALA A O 1
ATOM 588 N N . ARG A 1 77 ? 4.524 -0.820 -11.449 1.00 95.38 77 ARG A N 1
ATOM 589 C CA . ARG A 1 77 ? 3.419 -0.326 -12.276 1.00 95.38 77 ARG A CA 1
ATOM 590 C C . ARG A 1 77 ? 3.395 -1.044 -13.625 1.00 95.38 77 ARG A C 1
ATOM 592 O O . ARG A 1 77 ? 2.369 -1.630 -13.949 1.00 95.38 77 ARG A O 1
ATOM 599 N N . THR A 1 78 ? 4.516 -1.075 -14.345 1.00 94.94 78 THR A N 1
ATOM 600 C CA . THR A 1 78 ? 4.623 -1.753 -15.646 1.00 94.94 78 THR A CA 1
ATOM 601 C C . THR A 1 78 ? 4.271 -3.236 -15.548 1.00 94.94 78 THR A C 1
ATOM 603 O O . THR A 1 78 ? 3.530 -3.753 -16.380 1.00 94.94 78 THR A O 1
ATOM 606 N N . MET A 1 79 ? 4.765 -3.930 -14.519 1.00 96.00 79 MET A N 1
ATOM 607 C CA . MET A 1 79 ? 4.464 -5.350 -14.295 1.00 96.00 79 MET A CA 1
ATOM 608 C C . MET A 1 79 ? 2.974 -5.579 -14.009 1.00 96.00 79 MET A C 1
ATOM 610 O O . MET A 1 79 ? 2.387 -6.540 -14.501 1.00 96.00 79 MET A O 1
ATOM 614 N N . ILE A 1 80 ? 2.346 -4.703 -13.216 1.00 95.69 80 ILE A N 1
ATOM 615 C CA . ILE A 1 80 ? 0.910 -4.773 -12.926 1.00 95.69 80 ILE A CA 1
ATOM 616 C C . ILE A 1 80 ? 0.101 -4.507 -14.197 1.00 95.69 80 ILE A C 1
ATOM 618 O O . ILE A 1 80 ? -0.789 -5.289 -14.506 1.00 95.69 80 ILE A O 1
ATOM 622 N N . GLU A 1 81 ?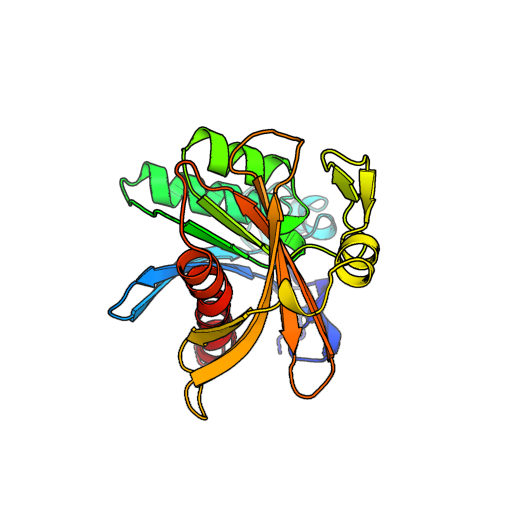 0.417 -3.451 -14.947 1.00 95.12 81 GLU A N 1
ATOM 623 C CA . GLU A 1 81 ? -0.260 -3.118 -16.206 1.00 95.12 81 GLU A CA 1
ATOM 624 C C . GLU A 1 81 ? -0.163 -4.279 -17.199 1.00 95.12 81 GLU A C 1
ATOM 626 O O . GLU A 1 81 ? -1.194 -4.767 -17.649 1.00 95.12 81 GLU A O 1
ATOM 631 N N . ARG A 1 82 ? 1.038 -4.830 -17.422 1.00 95.94 82 ARG A N 1
ATOM 632 C CA . ARG A 1 82 ? 1.254 -6.009 -18.277 1.00 95.94 82 ARG A CA 1
ATOM 633 C C . ARG A 1 82 ? 0.399 -7.203 -17.847 1.00 95.94 82 ARG A C 1
ATOM 635 O O . ARG A 1 82 ? -0.201 -7.867 -18.687 1.00 95.94 82 ARG A O 1
ATOM 642 N N . PHE A 1 83 ? 0.340 -7.481 -16.545 1.00 95.50 83 PHE A N 1
ATOM 643 C CA . PHE A 1 83 ? -0.453 -8.587 -16.009 1.00 95.50 83 PHE A CA 1
ATOM 644 C C . PHE A 1 83 ? -1.957 -8.382 -16.243 1.00 95.50 83 PHE A C 1
ATOM 646 O O . PHE A 1 83 ? -2.659 -9.320 -16.612 1.00 95.50 83 PHE A O 1
ATOM 653 N N . LEU A 1 84 ? -2.454 -7.159 -16.059 1.00 94.88 84 LEU A N 1
ATOM 654 C CA . LEU A 1 84 ? -3.860 -6.820 -16.281 1.00 94.88 84 LEU A CA 1
ATOM 655 C C . LEU A 1 84 ? -4.223 -6.820 -17.769 1.00 94.88 84 LEU A C 1
ATOM 657 O O . LEU A 1 84 ? -5.262 -7.357 -18.145 1.00 94.88 84 LEU A O 1
ATOM 661 N N . ASP A 1 85 ? -3.356 -6.263 -18.613 1.00 95.88 85 ASP A N 1
ATOM 662 C CA . ASP A 1 85 ? -3.551 -6.161 -20.062 1.00 95.88 85 ASP A CA 1
ATOM 663 C C . ASP A 1 85 ? -3.489 -7.541 -20.743 1.00 95.88 85 ASP A C 1
ATOM 665 O O . ASP A 1 85 ? -4.104 -7.747 -21.786 1.00 95.88 85 ASP A O 1
ATOM 669 N N . ALA A 1 86 ? -2.846 -8.529 -20.108 1.00 95.88 86 ALA A N 1
ATOM 670 C CA . ALA A 1 86 ? -2.924 -9.942 -20.488 1.00 95.88 86 ALA A CA 1
ATOM 671 C C . ALA A 1 86 ? -4.277 -10.614 -20.143 1.00 95.88 86 ALA A C 1
ATOM 673 O O . ALA A 1 86 ? -4.445 -11.814 -20.361 1.00 95.88 86 ALA A O 1
ATOM 674 N N . GLY A 1 87 ? -5.245 -9.870 -19.595 1.00 94.44 87 GLY A N 1
ATOM 675 C CA . GLY A 1 87 ? -6.592 -10.351 -19.273 1.00 94.44 87 GLY A CA 1
ATOM 676 C C . GLY A 1 87 ? -6.737 -10.957 -17.875 1.00 94.44 87 GLY A C 1
ATOM 677 O O . GLY A 1 87 ? -7.762 -11.566 -17.566 1.00 94.44 87 GLY A O 1
ATOM 678 N N . HIS A 1 88 ? -5.734 -10.822 -17.003 1.00 93.38 88 HIS A N 1
ATOM 679 C CA . HIS A 1 88 ? -5.852 -11.296 -15.628 1.00 93.38 88 HIS A CA 1
ATOM 680 C C . HIS A 1 88 ? -6.610 -10.298 -14.749 1.00 93.38 88 HIS A C 1
ATOM 682 O O . HIS A 1 88 ? -6.363 -9.096 -14.767 1.00 93.38 88 HIS A O 1
ATOM 688 N N . HIS A 1 89 ? -7.490 -10.819 -13.895 1.00 89.94 89 HIS A N 1
ATOM 689 C CA . HIS A 1 89 ? -8.291 -10.003 -12.989 1.00 89.94 89 HIS A CA 1
ATOM 690 C C . HIS A 1 89 ? -7.804 -10.116 -11.542 1.00 89.94 89 HIS A C 1
ATOM 692 O O . HIS A 1 89 ? -7.643 -11.212 -10.992 1.00 89.94 89 HIS A O 1
ATOM 698 N N . VAL A 1 90 ? -7.626 -8.963 -10.897 1.00 93.69 90 VAL A N 1
ATOM 699 C CA . VAL A 1 90 ? -7.356 -8.836 -9.460 1.00 93.69 90 VAL A CA 1
ATOM 700 C C . VAL A 1 90 ? -8.273 -7.781 -8.860 1.00 93.69 90 VAL A C 1
ATOM 702 O O . VAL A 1 90 ? -8.539 -6.757 -9.475 1.00 93.69 90 VAL A O 1
ATOM 705 N N . GLY A 1 91 ? -8.747 -8.025 -7.639 1.00 94.62 91 GLY A N 1
ATOM 706 C CA . GLY A 1 91 ? -9.507 -7.020 -6.888 1.00 94.62 91 GLY A CA 1
ATOM 707 C C . GLY A 1 91 ? -8.634 -6.102 -6.032 1.00 94.62 91 GLY A C 1
ATOM 708 O O . GLY A 1 91 ? -9.110 -5.064 -5.585 1.00 94.62 91 GLY A O 1
ATOM 709 N N . TRP A 1 92 ? -7.383 -6.501 -5.771 1.00 97.12 92 TRP A N 1
ATOM 710 C CA . TRP A 1 92 ? -6.536 -5.872 -4.761 1.00 97.12 92 TRP A CA 1
ATOM 711 C C . TRP A 1 92 ? -5.049 -5.915 -5.105 1.00 97.12 92 TRP A C 1
ATOM 713 O O . TRP A 1 92 ? -4.546 -6.952 -5.540 1.00 97.12 92 TRP A O 1
ATOM 723 N N . VAL A 1 93 ? -4.335 -4.840 -4.771 1.00 97.12 93 VAL A N 1
ATOM 724 C CA . VAL A 1 93 ? -2.865 -4.772 -4.752 1.00 97.12 93 VAL A CA 1
ATOM 725 C C . VAL A 1 93 ? -2.361 -4.415 -3.348 1.00 97.12 93 VAL A C 1
ATOM 727 O O . VAL A 1 93 ? -2.950 -3.602 -2.639 1.00 97.12 93 VAL A O 1
ATOM 730 N N . THR A 1 94 ? -1.256 -5.028 -2.913 1.00 96.38 94 THR A N 1
ATOM 731 C CA . THR A 1 94 ? -0.581 -4.685 -1.650 1.00 96.38 94 THR A CA 1
ATOM 732 C C . THR A 1 94 ? 0.934 -4.637 -1.823 1.00 96.38 94 THR A C 1
ATOM 734 O O . THR A 1 94 ? 1.494 -5.361 -2.642 1.00 96.38 94 THR A O 1
ATOM 737 N N . GLY A 1 95 ? 1.604 -3.786 -1.045 1.00 93.38 95 GLY A N 1
ATOM 738 C CA . GLY A 1 95 ? 3.020 -3.458 -1.201 1.00 93.38 95 GLY A CA 1
ATOM 739 C C . GLY A 1 95 ? 3.579 -2.728 0.022 1.00 93.38 95 GLY A C 1
ATOM 740 O O . GLY A 1 95 ? 2.843 -2.401 0.953 1.00 93.38 95 GLY A O 1
ATOM 741 N N . ASP A 1 96 ? 4.897 -2.540 0.062 1.00 91.19 96 ASP A N 1
ATOM 742 C CA . ASP A 1 96 ? 5.567 -1.747 1.104 1.00 91.19 96 ASP A CA 1
ATOM 743 C C . ASP A 1 96 ? 5.530 -0.248 0.819 1.00 91.19 96 ASP A C 1
ATOM 745 O O . ASP A 1 96 ? 5.014 0.211 -0.197 1.00 91.19 96 ASP A O 1
ATOM 749 N N . GLU A 1 97 ? 6.123 0.481 1.761 1.00 91.00 97 GLU A N 1
ATOM 750 C CA . GLU A 1 97 ? 6.303 1.921 1.789 1.00 91.00 97 GLU A CA 1
ATOM 751 C C . GLU A 1 97 ? 6.872 2.505 0.498 1.00 91.00 97 GLU A C 1
ATOM 753 O O . GLU A 1 97 ? 6.434 3.576 0.087 1.00 91.00 97 GLU A O 1
ATOM 758 N N . VAL A 1 98 ? 7.775 1.798 -0.194 1.00 90.44 98 VAL A N 1
ATOM 759 C CA . VAL A 1 98 ? 8.338 2.293 -1.461 1.00 90.44 98 VAL A CA 1
ATOM 760 C C . VAL A 1 98 ? 7.245 2.430 -2.522 1.00 90.44 98 VAL A C 1
ATOM 762 O O . VAL A 1 98 ? 7.235 3.400 -3.278 1.00 90.44 98 VAL A O 1
ATOM 765 N N . TYR A 1 99 ? 6.305 1.485 -2.560 1.00 93.50 99 TYR A N 1
ATOM 766 C CA . TYR A 1 99 ? 5.179 1.506 -3.491 1.00 93.50 99 TYR A CA 1
ATOM 767 C C . TYR A 1 99 ? 4.059 2.418 -2.995 1.00 93.50 99 TYR A C 1
ATOM 769 O O . TYR A 1 99 ? 3.529 3.217 -3.764 1.00 93.50 99 TYR A O 1
ATOM 777 N N . GLY A 1 100 ? 3.722 2.347 -1.705 1.00 93.12 100 GLY A N 1
ATOM 778 C CA . GLY A 1 100 ? 2.658 3.168 -1.133 1.00 93.12 100 GLY A CA 1
ATOM 779 C C . GLY A 1 100 ? 2.978 4.650 -1.087 1.00 93.12 100 GLY A C 1
ATOM 780 O O . GLY A 1 100 ? 2.051 5.446 -1.145 1.00 93.12 100 GLY A O 1
ATOM 781 N N . GLY A 1 101 ? 4.254 5.040 -1.074 1.00 91.62 101 GLY A N 1
ATOM 782 C CA . GLY A 1 101 ? 4.690 6.428 -1.215 1.00 91.62 101 GLY A CA 1
ATOM 783 C C . GLY A 1 101 ? 4.596 6.985 -2.641 1.00 91.62 101 GLY A C 1
ATOM 784 O O . GLY A 1 101 ? 4.761 8.188 -2.822 1.00 91.62 101 GLY A O 1
ATOM 785 N N . ASN A 1 102 ? 4.309 6.164 -3.658 1.00 95.19 102 ASN A N 1
ATOM 786 C CA . ASN A 1 102 ? 4.297 6.601 -5.053 1.00 95.19 102 ASN A CA 1
ATOM 787 C C . ASN A 1 102 ? 2.874 6.970 -5.540 1.00 95.19 102 ASN A C 1
ATOM 789 O O . ASN A 1 102 ? 2.062 6.073 -5.768 1.00 95.19 102 ASN A O 1
ATOM 793 N N . PRO A 1 103 ? 2.552 8.262 -5.756 1.00 94.50 103 PRO A N 1
ATOM 794 C CA . PRO A 1 103 ? 1.216 8.680 -6.192 1.00 94.50 103 PRO A CA 1
ATOM 795 C C . PRO A 1 103 ? 0.855 8.204 -7.603 1.00 94.50 103 PRO A C 1
ATOM 797 O O . PRO A 1 103 ? -0.302 7.887 -7.847 1.00 94.50 103 PRO A O 1
ATOM 800 N N . LYS A 1 104 ? 1.828 8.094 -8.520 1.00 95.81 104 LYS A N 1
ATOM 801 C CA . LYS A 1 104 ? 1.577 7.641 -9.900 1.00 95.81 104 LYS A CA 1
ATOM 802 C C . LYS A 1 104 ? 1.152 6.175 -9.963 1.00 95.81 104 LYS A C 1
ATOM 804 O O . LYS A 1 104 ? 0.365 5.814 -10.829 1.00 95.81 104 LYS A O 1
ATOM 809 N N . LEU A 1 105 ? 1.688 5.335 -9.077 1.00 96.31 105 LEU A N 1
ATOM 810 C CA . LEU A 1 105 ? 1.270 3.942 -8.949 1.00 96.31 105 LEU A CA 1
ATOM 811 C C . LEU A 1 105 ? -0.156 3.857 -8.396 1.00 96.31 105 LEU A C 1
ATOM 813 O O . LEU A 1 105 ? -0.960 3.103 -8.930 1.00 96.31 105 LEU A O 1
ATOM 817 N N . ARG A 1 106 ? -0.481 4.641 -7.360 1.00 96.62 106 ARG A N 1
ATOM 818 C CA . ARG A 1 106 ? -1.834 4.667 -6.780 1.00 96.62 106 ARG A CA 1
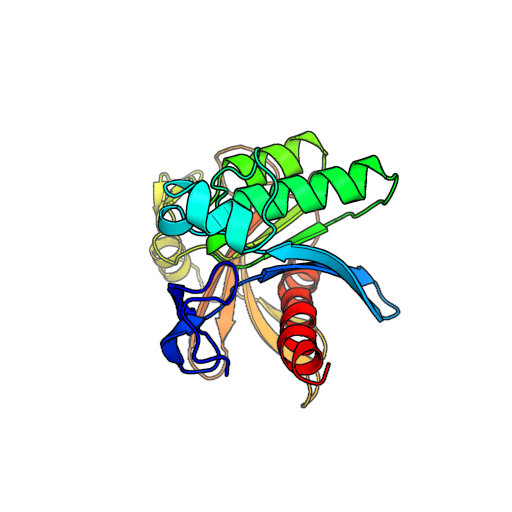ATOM 819 C C . ARG A 1 106 ? -2.879 5.131 -7.793 1.00 96.62 106 ARG A C 1
ATOM 821 O O . ARG A 1 106 ? -3.848 4.414 -8.006 1.00 96.62 106 ARG A O 1
ATOM 828 N N . ALA A 1 107 ? -2.604 6.228 -8.498 1.00 96.25 107 ALA A N 1
ATOM 829 C CA . ALA A 1 107 ? -3.471 6.733 -9.560 1.00 96.25 107 ALA A CA 1
ATOM 830 C C . ALA A 1 107 ? -3.717 5.682 -10.658 1.00 96.25 107 ALA A C 1
ATOM 832 O O . ALA A 1 107 ? -4.859 5.437 -11.018 1.00 96.25 107 ALA A O 1
ATOM 833 N N . ALA A 1 108 ? -2.675 4.976 -11.117 1.00 96.19 108 ALA A N 1
ATOM 834 C CA . ALA A 1 108 ? -2.827 3.929 -12.134 1.00 96.19 108 ALA A CA 1
ATOM 835 C C . ALA A 1 108 ? -3.690 2.738 -11.665 1.00 96.19 108 ALA A C 1
ATOM 837 O O . ALA A 1 108 ? -4.385 2.114 -12.466 1.00 96.19 108 ALA A O 1
ATOM 838 N N . LEU A 1 109 ? -3.651 2.402 -10.370 1.00 97.19 109 LEU A N 1
ATOM 839 C CA . LEU A 1 109 ? -4.525 1.376 -9.792 1.00 97.19 109 LEU A CA 1
ATOM 840 C C . LEU A 1 109 ? -5.977 1.863 -9.711 1.00 97.19 109 LEU A C 1
ATOM 842 O O . LEU A 1 109 ? -6.889 1.112 -10.053 1.00 97.19 109 LEU A O 1
ATOM 846 N N . GLU A 1 110 ? -6.183 3.115 -9.302 1.00 96.75 110 GLU A N 1
ATOM 847 C CA . GLU A 1 110 ? -7.502 3.752 -9.199 1.00 96.75 110 GLU A CA 1
ATOM 848 C C . GLU A 1 110 ? -8.175 3.905 -10.567 1.00 96.75 110 GLU A C 1
ATOM 850 O O . GLU A 1 110 ? -9.337 3.530 -10.711 1.00 96.75 110 GLU A O 1
ATOM 855 N N . GLU A 1 111 ? -7.436 4.353 -11.587 1.00 95.75 111 GLU A N 1
ATOM 856 C CA . GLU A 1 111 ? -7.893 4.456 -12.984 1.00 95.75 111 GLU A CA 1
ATOM 857 C C . GLU A 1 111 ? -8.397 3.112 -13.527 1.00 95.75 111 GLU A C 1
ATOM 859 O O . GLU A 1 111 ? -9.330 3.061 -14.328 1.00 95.75 111 GLU A O 1
ATOM 864 N N . ARG A 1 112 ? -7.812 2.005 -13.058 1.00 95.19 112 ARG A N 1
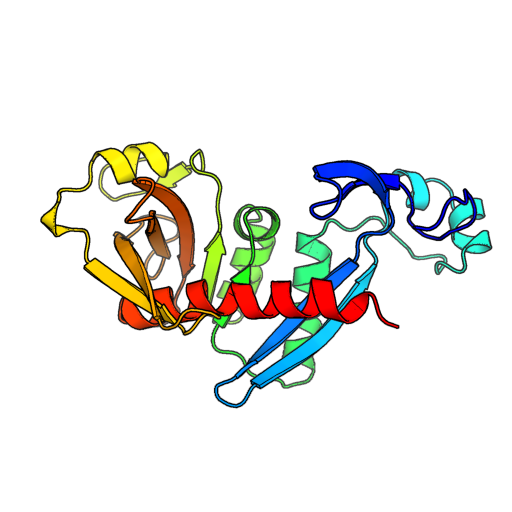ATOM 865 C CA . ARG A 1 112 ? -8.215 0.639 -13.419 1.00 95.19 112 ARG A CA 1
ATOM 866 C C . ARG A 1 112 ? -9.251 0.036 -12.463 1.00 95.19 112 ARG A C 1
ATOM 868 O O . ARG A 1 112 ? -9.590 -1.139 -12.595 1.00 95.19 112 ARG A O 1
ATOM 875 N N . GLY A 1 113 ? -9.754 0.807 -11.496 1.00 95.69 113 GLY A N 1
ATOM 876 C CA . GLY A 1 113 ? -10.754 0.366 -10.522 1.00 95.69 113 GLY A CA 1
ATOM 877 C C . GLY A 1 113 ? -10.247 -0.704 -9.550 1.00 95.69 113 GLY A C 1
ATOM 878 O O . GLY A 1 113 ? -11.041 -1.488 -9.028 1.00 95.69 113 GLY A O 1
ATOM 879 N N . ILE A 1 114 ? -8.935 -0.774 -9.313 1.00 97.50 114 ILE A N 1
ATOM 880 C CA . ILE A 1 114 ? -8.309 -1.778 -8.450 1.00 97.50 114 ILE A CA 1
ATOM 881 C C . ILE A 1 114 ? -8.121 -1.204 -7.049 1.00 97.50 114 ILE A C 1
ATOM 883 O O . ILE A 1 114 ? -7.467 -0.181 -6.856 1.00 97.50 114 ILE A O 1
ATOM 887 N N . GLY A 1 115 ? -8.661 -1.903 -6.048 1.00 98.12 115 GLY A N 1
ATOM 888 C CA . GLY A 1 115 ? -8.429 -1.552 -4.653 1.00 98.12 115 GLY A CA 1
ATOM 889 C C . GLY A 1 115 ? -6.972 -1.782 -4.254 1.00 98.12 115 GLY A C 1
ATOM 890 O O . GLY A 1 115 ? -6.285 -2.659 -4.785 1.00 98.12 115 GLY A O 1
ATOM 891 N N . TYR A 1 116 ? -6.483 -1.042 -3.267 1.00 98.12 116 TYR A N 1
ATOM 892 C CA . TYR A 1 116 ? -5.146 -1.272 -2.737 1.00 98.12 116 TYR A CA 1
ATOM 893 C C . TYR A 1 116 ? -5.059 -1.103 -1.229 1.00 98.12 116 TYR A C 1
ATOM 895 O O . TYR A 1 116 ? -5.843 -0.390 -0.612 1.00 98.12 116 TYR A O 1
ATOM 903 N N . VAL A 1 117 ? -4.061 -1.770 -0.648 1.00 98.12 117 VAL A N 1
ATOM 904 C CA . VAL A 1 117 ? -3.593 -1.559 0.725 1.00 98.12 117 VAL A CA 1
ATOM 905 C C . VAL A 1 117 ? -2.070 -1.510 0.689 1.00 98.12 117 VAL A C 1
ATOM 907 O O . VAL A 1 117 ? -1.398 -2.548 0.695 1.00 98.12 117 VAL A O 1
ATOM 910 N N . LEU A 1 118 ? -1.514 -0.305 0.600 1.00 97.94 118 LEU A N 1
ATOM 911 C CA . LEU A 1 118 ? -0.079 -0.075 0.439 1.00 97.94 118 LEU A CA 1
ATOM 912 C C . LEU A 1 118 ? 0.489 0.537 1.714 1.00 97.94 118 LEU A C 1
ATOM 914 O O . LEU A 1 118 ? -0.062 1.510 2.223 1.00 97.94 118 LEU A O 1
ATOM 918 N N . ALA A 1 119 ? 1.579 -0.022 2.242 1.00 97.50 119 ALA A N 1
ATOM 919 C CA . ALA A 1 119 ? 2.209 0.558 3.424 1.00 97.50 119 ALA A CA 1
ATOM 920 C C . ALA A 1 119 ? 2.734 1.969 3.118 1.00 97.50 119 ALA A C 1
ATOM 922 O O . ALA A 1 119 ? 3.121 2.250 1.989 1.00 97.50 119 ALA A O 1
ATOM 923 N N . VAL A 1 120 ? 2.752 2.844 4.118 1.00 97.19 120 VAL A N 1
ATOM 924 C CA . VAL A 1 120 ? 3.270 4.216 4.022 1.00 97.19 120 VAL A CA 1
ATOM 925 C C . VAL A 1 120 ? 4.058 4.569 5.282 1.00 97.19 120 VAL A C 1
ATOM 927 O O . VAL A 1 120 ? 3.870 3.951 6.332 1.00 97.19 120 VAL A O 1
ATOM 930 N N . ALA A 1 121 ? 4.920 5.580 5.177 1.00 96.31 121 ALA A N 1
ATOM 931 C CA . ALA A 1 121 ? 5.695 6.081 6.304 1.00 96.31 121 ALA A CA 1
ATOM 932 C C . ALA A 1 121 ? 4.778 6.628 7.407 1.00 96.31 121 ALA A C 1
ATOM 934 O O . ALA A 1 121 ? 3.705 7.170 7.136 1.00 96.31 121 ALA A O 1
ATOM 935 N N . CYS A 1 122 ? 5.237 6.587 8.659 1.00 96.81 122 CYS A N 1
ATOM 936 C CA . CYS A 1 122 ? 4.532 7.230 9.774 1.00 96.81 122 CYS A CA 1
ATOM 937 C C . CYS A 1 122 ? 4.391 8.754 9.597 1.00 96.81 122 CYS A C 1
ATOM 939 O O . CYS A 1 122 ? 3.443 9.357 10.099 1.00 96.81 122 CYS A O 1
ATOM 941 N N . SER A 1 123 ? 5.317 9.364 8.853 1.00 97.44 123 SER A N 1
ATOM 942 C CA . SER A 1 123 ? 5.334 10.781 8.497 1.00 97.44 123 SER A CA 1
ATOM 943 C C . SER A 1 123 ? 4.475 11.124 7.281 1.00 97.44 123 SER A C 1
ATOM 945 O O . SER A 1 123 ? 4.410 12.298 6.922 1.00 97.44 123 SER A O 1
ATOM 947 N N . ALA A 1 124 ? 3.827 10.142 6.643 1.00 96.38 124 ALA A N 1
ATOM 948 C CA . ALA A 1 124 ? 2.974 10.398 5.492 1.00 96.38 124 ALA A CA 1
ATOM 949 C C . ALA A 1 124 ? 1.824 11.335 5.885 1.00 96.38 124 ALA A C 1
ATOM 951 O O . ALA A 1 124 ? 1.149 11.125 6.898 1.00 96.38 124 ALA A O 1
ATOM 952 N N . GLU A 1 125 ? 1.631 12.382 5.089 1.00 97.19 125 GLU A N 1
ATOM 953 C CA . GLU A 1 125 ? 0.596 13.378 5.322 1.00 97.19 125 GLU A CA 1
ATOM 954 C C . GLU A 1 125 ? -0.748 12.910 4.761 1.00 97.19 125 GLU A C 1
ATOM 956 O O . GLU A 1 125 ? -0.830 12.402 3.646 1.00 97.19 125 GLU A O 1
ATOM 961 N N . MET A 1 126 ? -1.795 13.109 5.552 1.00 95.81 126 MET A N 1
ATOM 962 C CA . MET A 1 126 ? -3.152 12.642 5.310 1.00 95.81 126 MET A CA 1
ATOM 963 C C . MET A 1 126 ? -4.110 13.808 5.501 1.00 95.81 126 MET A C 1
ATOM 965 O O . MET A 1 126 ? -4.034 14.517 6.508 1.00 95.81 126 MET A O 1
ATOM 969 N N . VAL A 1 127 ? -5.028 14.001 4.560 1.00 96.62 127 VAL A N 1
ATOM 970 C CA . VAL A 1 127 ? -6.086 15.004 4.689 1.00 96.62 127 VAL A CA 1
ATOM 971 C C . VAL A 1 127 ? -7.336 14.322 5.222 1.00 96.62 127 VAL A C 1
ATOM 973 O O . VAL A 1 127 ? -7.836 13.353 4.656 1.00 96.62 127 VAL A O 1
ATOM 976 N N . THR A 1 128 ? -7.843 14.839 6.329 1.00 94.62 128 THR A N 1
ATOM 977 C CA . THR A 1 128 ? -9.084 14.402 6.972 1.00 94.62 128 THR A CA 1
ATOM 978 C C . THR A 1 128 ? -10.083 15.554 6.968 1.00 94.62 128 THR A C 1
ATOM 980 O O . THR A 1 128 ? -9.709 16.697 6.704 1.00 94.62 128 THR A O 1
ATOM 983 N N . GLY A 1 129 ? -11.334 15.295 7.356 1.00 91.12 129 GLY A N 1
ATOM 984 C CA . GLY A 1 129 ? -12.317 16.370 7.554 1.00 91.12 129 GLY A CA 1
ATOM 985 C C . GLY A 1 129 ? -11.903 17.414 8.605 1.00 91.12 129 GLY A C 1
ATOM 986 O O . GLY A 1 129 ? -12.415 18.525 8.594 1.00 91.12 129 GLY A O 1
ATOM 987 N N . ALA A 1 130 ? -10.951 17.087 9.488 1.00 91.88 130 ALA A N 1
ATOM 988 C CA . ALA A 1 130 ? -10.415 17.998 10.501 1.00 91.88 130 ALA A CA 1
ATOM 989 C C . ALA A 1 130 ? -9.136 18.739 10.056 1.00 91.88 130 ALA A C 1
ATOM 991 O O . ALA A 1 130 ? -8.548 19.471 10.851 1.00 91.88 130 ALA A O 1
ATOM 992 N N . GLY A 1 131 ? -8.665 18.519 8.824 1.00 95.00 131 GLY A N 1
ATOM 993 C CA . GLY A 1 131 ? -7.434 19.097 8.288 1.00 95.00 131 GLY A CA 1
ATOM 994 C C . GLY A 1 131 ? -6.357 18.063 7.962 1.00 95.00 131 GLY A C 1
ATOM 995 O O . GLY A 1 131 ? -6.603 16.852 7.925 1.00 95.00 131 GLY A O 1
ATOM 996 N N . LYS A 1 132 ? -5.150 18.567 7.695 1.00 97.31 132 LYS A N 1
ATOM 997 C CA . LYS A 1 132 ? -3.988 17.786 7.260 1.00 97.31 132 LYS A CA 1
ATOM 998 C C . LYS A 1 132 ? -3.129 17.371 8.456 1.00 97.31 132 LYS A C 1
ATOM 1000 O O . LYS A 1 132 ? -2.706 18.215 9.241 1.00 97.31 132 LYS A O 1
ATOM 1005 N N . PHE A 1 133 ? -2.847 16.077 8.581 1.00 97.81 133 PHE A N 1
ATOM 1006 C CA . PHE A 1 133 ? -2.088 15.500 9.692 1.00 97.81 133 PHE A CA 1
ATOM 1007 C C . PHE A 1 133 ? -1.128 14.416 9.208 1.00 97.81 133 PHE A C 1
ATOM 1009 O O . PHE A 1 133 ? -1.385 13.747 8.213 1.00 97.81 133 PHE A O 1
ATOM 1016 N N . ARG A 1 134 ? -0.051 14.172 9.955 1.00 98.31 134 ARG A N 1
ATOM 1017 C CA . ARG A 1 134 ? 0.755 12.958 9.774 1.00 98.31 134 ARG A CA 1
ATOM 1018 C C . ARG A 1 134 ? -0.001 11.719 10.259 1.00 98.31 134 ARG A C 1
ATOM 1020 O O . ARG A 1 134 ? -0.792 11.799 11.203 1.00 98.31 134 ARG A O 1
ATOM 1027 N N . ALA A 1 135 ? 0.292 10.568 9.662 1.00 97.81 135 ALA A N 1
ATOM 1028 C CA . ALA A 1 135 ? -0.326 9.295 10.024 1.00 97.81 135 ALA A CA 1
ATOM 1029 C C . ALA A 1 135 ? -0.113 8.918 11.506 1.00 97.81 135 ALA A C 1
ATOM 1031 O O . ALA A 1 135 ? -1.044 8.455 12.169 1.00 97.81 135 ALA A O 1
ATOM 1032 N N . ASP A 1 136 ? 1.076 9.162 12.060 1.00 98.06 136 ASP A N 1
ATOM 1033 C CA . ASP A 1 136 ? 1.363 8.933 13.483 1.00 98.06 136 ASP A CA 1
ATOM 1034 C C . ASP A 1 136 ? 0.600 9.871 14.425 1.00 98.06 136 ASP A C 1
ATOM 1036 O O . ASP A 1 136 ? 0.045 9.428 15.434 1.00 98.06 136 ASP A O 1
ATOM 1040 N N . ALA A 1 137 ? 0.500 11.150 14.069 1.00 98.06 137 ALA A N 1
ATOM 1041 C CA . ALA A 1 137 ? -0.280 12.130 14.813 1.00 98.06 137 ALA A CA 1
ATOM 1042 C C . ALA A 1 137 ? -1.774 11.766 14.843 1.00 98.06 137 ALA A C 1
ATOM 1044 O O . ALA A 1 137 ? -2.430 11.946 15.872 1.00 98.06 137 ALA A O 1
ATOM 1045 N N . LEU A 1 138 ? -2.311 11.211 13.750 1.00 97.25 138 LEU A N 1
ATOM 1046 C CA . LEU A 1 138 ? -3.672 10.672 13.715 1.00 97.25 138 LEU A CA 1
ATOM 1047 C C . LEU A 1 138 ? -3.821 9.458 14.636 1.00 97.25 138 LEU A C 1
ATOM 1049 O O . LEU A 1 138 ? -4.755 9.406 15.437 1.00 97.25 138 LEU A O 1
ATOM 1053 N N . ALA A 1 139 ? -2.886 8.507 14.580 1.00 97.12 139 ALA A N 1
ATOM 1054 C CA . ALA A 1 139 ? -2.936 7.315 15.423 1.00 97.12 139 ALA A CA 1
ATOM 1055 C C . ALA A 1 139 ? -2.904 7.640 16.924 1.00 97.12 139 ALA A C 1
ATOM 1057 O O . ALA A 1 139 ? -3.592 6.979 17.706 1.00 97.12 139 ALA A O 1
ATOM 1058 N N . ALA A 1 140 ? -2.153 8.671 17.321 1.00 96.75 140 ALA A N 1
ATOM 1059 C CA . ALA A 1 140 ? -2.086 9.148 18.701 1.00 96.75 140 ALA A CA 1
ATOM 1060 C C . ALA A 1 140 ? -3.416 9.744 19.204 1.00 96.75 140 ALA A C 1
ATOM 1062 O O . ALA A 1 140 ? -3.693 9.702 20.400 1.00 96.75 140 ALA A O 1
ATOM 1063 N N . LYS A 1 141 ? -4.255 10.271 18.302 1.00 95.81 141 LYS A N 1
ATOM 1064 C CA . LYS A 1 141 ? -5.563 10.868 18.628 1.00 95.81 141 LYS A CA 1
ATOM 1065 C C . LYS A 1 141 ? -6.701 9.845 18.693 1.00 95.81 141 LYS A C 1
ATOM 1067 O O . LYS A 1 141 ? -7.802 10.189 19.119 1.00 95.81 141 LYS A O 1
ATOM 1072 N N . LEU A 1 142 ? -6.470 8.599 18.275 1.00 96.25 142 LEU A N 1
ATOM 1073 C CA . LEU A 1 142 ? -7.522 7.588 18.235 1.00 96.25 142 LEU A CA 1
ATOM 1074 C C . LEU A 1 142 ? -7.934 7.130 19.643 1.00 96.25 142 LEU A C 1
ATOM 1076 O O . LEU A 1 142 ? -7.089 6.651 20.408 1.00 96.25 142 LEU A O 1
ATOM 1080 N N . PRO A 1 143 ? -9.237 7.166 19.982 1.00 96.44 143 PRO A N 1
ATOM 1081 C CA . PRO A 1 143 ? -9.711 6.644 21.255 1.00 96.44 143 PRO A CA 1
ATOM 1082 C C . PRO A 1 143 ? -9.551 5.119 21.304 1.00 96.44 143 PRO A C 1
ATOM 1084 O O . PRO A 1 143 ? -9.593 4.443 20.276 1.00 96.44 143 PRO A O 1
ATOM 1087 N N . LYS A 1 144 ? -9.458 4.540 22.511 1.00 93.94 144 LYS A N 1
ATOM 1088 C CA . LYS A 1 144 ? -9.308 3.079 22.699 1.00 93.94 144 LYS A CA 1
ATOM 1089 C C . LYS A 1 144 ? -10.373 2.264 21.946 1.00 93.94 144 LYS A C 1
ATOM 1091 O O . LYS A 1 144 ? -10.047 1.232 21.375 1.00 93.94 144 LYS A O 1
ATOM 1096 N N . ARG A 1 145 ? -11.614 2.765 21.880 1.00 95.75 145 ARG A N 1
ATOM 1097 C CA . ARG A 1 145 ? -12.742 2.124 21.175 1.00 95.75 145 ARG A CA 1
ATOM 1098 C C . ARG A 1 145 ? -12.590 2.036 19.650 1.00 95.75 145 ARG A C 1
ATOM 1100 O O . ARG A 1 145 ? -13.315 1.274 19.030 1.00 95.75 145 ARG A O 1
ATOM 1107 N N . ALA A 1 146 ? -11.688 2.813 19.046 1.00 96.62 146 ALA A N 1
ATOM 1108 C CA . ALA A 1 146 ? -11.448 2.770 17.602 1.00 96.62 146 ALA A CA 1
ATOM 1109 C C . ALA A 1 146 ? -10.641 1.532 17.169 1.00 96.62 146 ALA A C 1
ATOM 1111 O O . ALA A 1 146 ? -10.563 1.233 15.980 1.00 96.62 146 ALA A O 1
ATOM 1112 N N . TRP A 1 147 ? -10.033 0.821 18.123 1.00 97.88 147 TRP A N 1
ATOM 1113 C CA . TRP A 1 147 ? -9.151 -0.309 17.863 1.00 97.88 147 TRP A CA 1
ATOM 1114 C C . TRP A 1 147 ? -9.906 -1.635 17.937 1.00 97.88 147 TRP A C 1
ATOM 1116 O O . TRP A 1 147 ? -10.532 -1.956 18.944 1.00 97.88 147 TRP A O 1
ATOM 1126 N N . GLN A 1 148 ? -9.797 -2.435 16.880 1.00 97.94 148 GLN A N 1
ATOM 1127 C CA . GLN A 1 148 ? -10.440 -3.739 16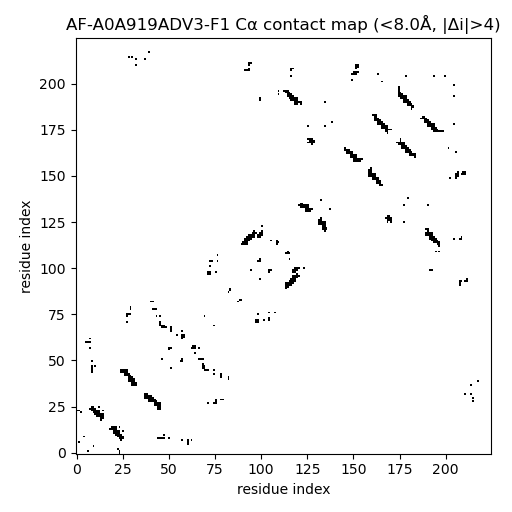.755 1.00 97.94 148 GLN A CA 1
ATOM 1128 C C . GLN A 1 148 ? -9.397 -4.850 16.642 1.00 97.94 148 GLN A C 1
ATOM 1130 O O . GLN A 1 148 ? -8.496 -4.800 15.802 1.00 97.94 148 GLN A O 1
ATOM 1135 N N . LYS A 1 149 ? -9.533 -5.897 17.461 1.00 96.88 149 LYS A N 1
ATOM 1136 C CA . LYS A 1 149 ? -8.670 -7.082 17.388 1.00 96.88 149 LYS A CA 1
ATOM 1137 C C . LYS A 1 149 ? -9.058 -7.930 16.180 1.00 96.88 149 LYS A C 1
ATOM 1139 O O . LYS A 1 149 ? -10.074 -8.619 16.216 1.00 96.88 149 LYS A O 1
ATOM 1144 N N . LEU A 1 150 ? -8.210 -7.967 15.156 1.00 96.12 150 LEU A N 1
ATOM 1145 C CA . LEU A 1 150 ? -8.441 -8.764 13.946 1.00 96.12 150 LEU A CA 1
ATOM 1146 C C . LEU A 1 150 ? -7.193 -9.549 13.538 1.00 96.12 150 LEU A C 1
ATOM 1148 O O . LEU A 1 150 ? -6.053 -9.177 13.837 1.00 96.12 150 LEU A O 1
ATOM 1152 N N . SER A 1 151 ? -7.412 -10.676 12.856 1.00 93.12 151 SER A N 1
ATOM 1153 C CA . SER A 1 151 ? -6.322 -11.524 12.375 1.00 93.12 151 SER A CA 1
ATOM 1154 C C . SER A 1 151 ? -5.886 -11.134 10.965 1.00 93.12 151 SER A C 1
ATOM 1156 O O . SER A 1 151 ? -6.683 -11.187 10.037 1.00 93.12 151 SER A O 1
ATOM 1158 N N . ALA A 1 152 ? -4.590 -10.879 10.782 1.00 89.69 152 ALA A N 1
ATOM 1159 C CA . ALA A 1 152 ? -3.943 -10.652 9.485 1.00 89.69 152 ALA A CA 1
ATOM 1160 C C . ALA A 1 152 ? -3.638 -11.970 8.735 1.00 89.69 152 ALA A C 1
ATOM 1162 O O . ALA A 1 152 ? -2.592 -12.120 8.096 1.00 89.69 152 ALA A O 1
ATOM 1163 N N . GLY A 1 153 ? -4.494 -12.980 8.899 1.00 84.62 153 GLY A N 1
ATOM 1164 C CA . GLY A 1 153 ? -4.299 -14.331 8.375 1.00 84.62 153 GLY A CA 1
ATOM 1165 C C . GLY A 1 153 ? -3.414 -15.248 9.234 1.00 84.62 153 GLY A C 1
ATOM 1166 O O . GLY A 1 153 ? -2.924 -14.886 10.312 1.00 84.62 153 GLY A O 1
ATOM 1167 N N . ARG A 1 154 ? -3.232 -16.482 8.742 1.00 75.62 154 ARG A N 1
ATOM 1168 C CA . ARG A 1 154 ? -2.396 -17.522 9.367 1.00 75.62 154 ARG A CA 1
ATOM 1169 C C . ARG A 1 154 ? -0.907 -17.206 9.175 1.00 75.62 154 ARG A C 1
ATOM 1171 O O . ARG A 1 154 ? -0.497 -16.803 8.092 1.00 75.62 154 ARG A O 1
ATOM 1178 N N . GLY A 1 155 ? -0.115 -17.398 10.224 1.00 65.69 155 GLY A N 1
ATOM 1179 C CA . GLY A 1 155 ? 1.346 -17.454 10.191 1.00 65.69 155 GLY A CA 1
ATOM 1180 C C . GLY A 1 155 ? 1.853 -18.791 10.741 1.00 65.69 155 GLY A C 1
ATOM 1181 O O . GLY A 1 155 ? 1.055 -19.643 11.130 1.00 65.69 155 GLY A O 1
ATOM 1182 N N . ALA A 1 156 ? 3.177 -18.955 10.819 1.00 60.16 156 ALA A N 1
ATOM 1183 C CA . ALA A 1 156 ? 3.820 -20.207 11.244 1.00 60.16 156 ALA A CA 1
ATOM 1184 C C . ALA A 1 156 ? 3.392 -20.696 12.644 1.00 60.16 156 ALA A C 1
ATOM 1186 O O . ALA A 1 156 ? 3.351 -21.893 12.890 1.00 60.16 156 ALA A O 1
ATOM 1187 N N . LYS A 1 157 ? 3.034 -19.774 13.550 1.00 66.88 157 LYS A N 1
ATOM 1188 C CA . LYS A 1 157 ? 2.581 -20.065 14.924 1.00 66.88 157 LYS A CA 1
ATOM 1189 C C . LYS A 1 157 ? 1.061 -19.909 15.110 1.00 66.88 157 LYS A C 1
ATOM 1191 O O . LYS A 1 157 ? 0.595 -19.652 16.213 1.00 66.88 157 LYS A O 1
ATOM 1196 N N . GLY A 1 158 ? 0.281 -19.993 14.030 1.00 78.94 158 GLY A N 1
ATOM 1197 C CA . GLY A 1 158 ? -1.173 -19.801 14.055 1.00 78.94 158 GLY A CA 1
ATOM 1198 C C . GLY A 1 158 ? -1.625 -18.410 13.595 1.00 78.94 158 GLY A C 1
ATOM 1199 O O . GLY A 1 158 ? -0.919 -17.708 12.870 1.00 78.94 158 GLY A O 1
ATOM 1200 N N . ARG A 1 159 ? -2.857 -18.020 13.945 1.00 83.88 159 ARG A N 1
ATOM 1201 C CA . ARG A 1 159 ? -3.451 -16.737 13.522 1.00 83.88 159 ARG A CA 1
ATOM 1202 C C . ARG A 1 159 ? -2.661 -15.556 14.093 1.00 83.88 159 ARG A C 1
ATOM 1204 O O . ARG A 1 159 ? -2.415 -15.492 15.292 1.00 83.88 159 ARG A O 1
ATOM 1211 N N . ARG A 1 160 ? -2.314 -14.586 13.243 1.00 87.56 160 ARG A N 1
ATOM 1212 C CA . ARG A 1 160 ? -1.589 -13.375 13.662 1.00 87.56 160 ARG A CA 1
ATOM 1213 C C . ARG A 1 160 ? -2.578 -12.280 14.012 1.00 87.56 160 ARG A C 1
ATOM 1215 O O . ARG A 1 160 ? -3.183 -11.705 13.110 1.00 87.56 160 ARG A O 1
ATOM 1222 N N . PHE A 1 161 ? -2.777 -12.039 15.300 1.00 93.25 161 PHE A N 1
ATOM 1223 C CA . PHE A 1 161 ? -3.689 -11.008 15.785 1.00 93.25 161 PHE A CA 1
ATOM 1224 C C . PHE A 1 161 ? -2.962 -9.687 16.015 1.00 93.25 161 PHE A C 1
ATOM 1226 O O . PHE A 1 161 ? -1.918 -9.653 16.663 1.00 93.25 161 PHE A O 1
ATOM 1233 N N . TYR A 1 162 ? -3.568 -8.610 15.529 1.00 96.06 162 TYR A N 1
ATOM 1234 C CA . TYR A 1 162 ? -3.158 -7.231 15.773 1.00 96.06 162 TYR A CA 1
ATOM 1235 C C . TYR A 1 162 ? -4.392 -6.417 16.151 1.00 96.06 162 TYR A C 1
ATOM 1237 O O . TYR A 1 162 ? -5.521 -6.858 15.908 1.00 96.06 162 TYR A O 1
ATOM 1245 N N . ASP A 1 163 ? -4.171 -5.242 16.724 1.00 97.94 163 ASP A N 1
ATOM 1246 C CA . ASP A 1 163 ? -5.239 -4.260 16.859 1.00 97.94 163 ASP A CA 1
ATOM 1247 C C . ASP A 1 163 ? -5.210 -3.349 15.633 1.00 97.94 163 ASP A C 1
ATOM 1249 O O . ASP A 1 163 ? -4.144 -2.911 15.202 1.00 97.94 163 ASP A O 1
ATOM 1253 N N . TRP A 1 164 ? -6.374 -3.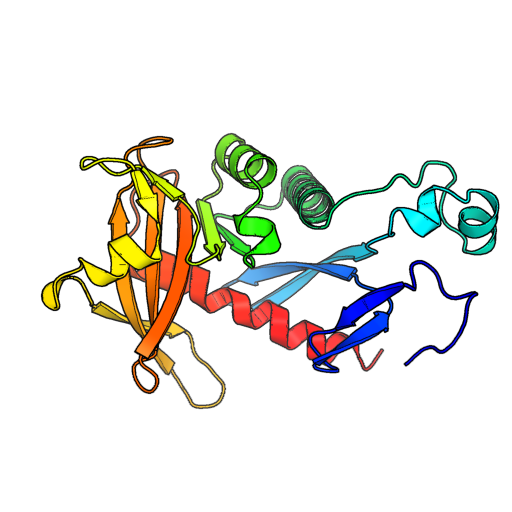098 15.051 1.00 98.50 164 TRP A N 1
ATOM 1254 C CA . TRP A 1 164 ? -6.522 -2.346 13.813 1.00 98.50 164 TRP A CA 1
ATOM 1255 C C . TRP A 1 164 ? -7.460 -1.171 14.009 1.00 98.50 164 TRP A C 1
ATOM 1257 O O . TRP A 1 164 ? -8.478 -1.305 14.683 1.00 98.50 164 TRP A O 1
ATOM 1267 N N . ALA A 1 165 ? -7.137 -0.050 13.384 1.00 98.25 165 ALA A N 1
ATOM 1268 C CA . ALA A 1 165 ? -8.018 1.100 13.276 1.00 98.25 165 ALA A CA 1
ATOM 1269 C C . ALA A 1 165 ? -8.048 1.584 11.826 1.00 98.25 165 ALA A C 1
ATOM 1271 O O . ALA A 1 165 ? -7.093 1.369 11.079 1.00 98.25 165 ALA A O 1
ATOM 1272 N N . VAL A 1 166 ? -9.143 2.231 11.441 1.00 97.69 166 VAL A N 1
ATOM 1273 C CA . VAL A 1 166 ? -9.315 2.834 10.119 1.00 97.69 166 VAL A CA 1
ATOM 1274 C C . VAL A 1 166 ? -9.820 4.262 10.282 1.00 97.69 166 VAL A C 1
ATOM 1276 O O . VAL A 1 166 ? -10.605 4.538 11.190 1.00 97.69 166 VAL A O 1
ATOM 1279 N N . ILE A 1 167 ? -9.324 5.162 9.441 1.00 96.88 167 ILE A N 1
ATOM 1280 C CA . ILE A 1 167 ? -9.731 6.565 9.376 1.00 96.88 167 ILE A CA 1
ATOM 1281 C C . ILE A 1 167 ? -10.069 6.869 7.921 1.00 96.88 167 ILE A C 1
ATOM 1283 O O . ILE A 1 167 ? -9.219 6.667 7.054 1.00 96.88 167 ILE A O 1
ATOM 1287 N N . ASP A 1 168 ? -11.279 7.356 7.658 1.00 96.06 168 ASP A N 1
ATOM 1288 C CA . ASP A 1 168 ? -11.648 7.847 6.330 1.00 96.06 168 ASP A CA 1
ATOM 1289 C C . ASP A 1 168 ? -10.908 9.156 6.026 1.00 96.06 168 ASP A C 1
ATOM 1291 O O . ASP A 1 168 ? -10.789 10.045 6.878 1.00 96.06 168 ASP A O 1
ATOM 1295 N N . LEU A 1 169 ? -10.381 9.257 4.810 1.00 96.94 169 LEU A N 1
ATOM 1296 C CA . LEU A 1 169 ? -9.669 10.431 4.322 1.00 96.94 169 LEU A CA 1
ATOM 1297 C C . LEU A 1 169 ? -10.614 11.311 3.502 1.00 96.94 169 LEU A C 1
ATOM 1299 O O . LEU A 1 169 ? -11.540 10.824 2.859 1.00 96.94 169 LEU A O 1
ATOM 1303 N N . ALA A 1 170 ? -10.384 12.621 3.551 1.00 95.44 170 ALA A N 1
ATOM 1304 C CA . ALA A 1 170 ? -11.178 13.598 2.808 1.00 95.44 170 ALA A CA 1
ATOM 1305 C C . ALA A 1 170 ? -10.625 13.851 1.396 1.00 95.44 170 ALA A C 1
ATOM 1307 O O . ALA A 1 170 ? -11.394 14.144 0.487 1.00 95.44 170 ALA A O 1
ATOM 1308 N N . ASP A 1 171 ? -9.310 13.711 1.219 1.00 91.25 171 ASP A N 1
ATOM 1309 C CA . ASP A 1 171 ? -8.608 13.821 -0.062 1.00 91.25 171 ASP A CA 1
ATOM 1310 C C . ASP A 1 171 ? -7.798 12.534 -0.290 1.00 91.25 171 ASP A C 1
ATOM 1312 O O . ASP A 1 171 ? -7.219 12.010 0.674 1.00 91.25 171 ASP A O 1
ATOM 1316 N N . PRO A 1 172 ? -7.769 11.987 -1.518 1.00 90.12 172 PRO A N 1
ATOM 1317 C CA . PRO A 1 172 ? -8.318 12.535 -2.772 1.00 90.12 172 PRO A CA 1
ATOM 1318 C C . PRO A 1 172 ? -9.829 12.326 -2.981 1.00 90.12 172 PRO A C 1
ATOM 1320 O O . PRO A 1 172 ? -10.370 12.719 -4.011 1.00 90.12 172 PRO A O 1
ATOM 1323 N N . GLY A 1 173 ? -10.534 11.728 -2.018 1.00 90.75 173 GLY A N 1
ATOM 1324 C CA . GLY A 1 173 ? -11.991 11.617 -2.044 1.00 90.75 173 GLY A CA 1
ATOM 1325 C C . GLY A 1 173 ? -12.505 10.314 -1.431 1.00 90.75 173 GLY A C 1
ATOM 1326 O O . GLY A 1 173 ? -11.757 9.606 -0.751 1.00 90.75 173 GLY A O 1
ATOM 1327 N N . PRO A 1 174 ? -13.780 9.963 -1.676 1.00 92.00 174 PRO A N 1
ATOM 1328 C CA . PRO A 1 174 ? -14.399 8.761 -1.127 1.00 92.00 174 PRO A CA 1
ATOM 1329 C C . PRO A 1 174 ? -13.610 7.481 -1.429 1.00 92.00 174 PRO A C 1
ATOM 1331 O O . PRO A 1 174 ? -12.927 7.366 -2.445 1.00 92.00 174 PRO A O 1
ATOM 1334 N N . GLY A 1 175 ? -13.718 6.499 -0.534 1.00 94.69 175 GLY A N 1
ATOM 1335 C CA . GLY A 1 175 ? -13.032 5.212 -0.669 1.00 94.69 175 GLY A CA 1
ATOM 1336 C C . GLY A 1 175 ? -11.566 5.223 -0.228 1.00 94.69 175 GLY A C 1
ATOM 1337 O O . GLY A 1 175 ? -10.984 4.142 -0.129 1.00 94.69 175 GLY A O 1
ATOM 1338 N N . HIS A 1 176 ? -10.994 6.393 0.084 1.00 97.81 176 HIS A N 1
ATOM 1339 C CA . HIS A 1 176 ? -9.636 6.536 0.605 1.00 97.81 176 HIS A CA 1
ATOM 1340 C C . HIS A 1 176 ? -9.600 6.478 2.126 1.00 97.81 176 HIS A C 1
ATOM 1342 O O . HIS A 1 176 ? -10.347 7.172 2.815 1.00 97.81 176 HIS A O 1
ATOM 1348 N N . GLN A 1 177 ? -8.718 5.638 2.660 1.00 97.94 177 GLN A N 1
ATOM 1349 C CA . GLN A 1 177 ? -8.656 5.353 4.089 1.00 97.94 177 GLN A CA 1
ATOM 1350 C C . GLN A 1 177 ? -7.213 5.187 4.562 1.00 97.94 177 GLN A C 1
ATOM 1352 O O . GLN A 1 177 ? -6.379 4.591 3.880 1.00 97.94 177 GLN A O 1
ATOM 1357 N N . LEU A 1 178 ? -6.929 5.647 5.778 1.00 98.19 178 LEU A N 1
ATOM 1358 C CA . LEU A 1 178 ? -5.730 5.274 6.517 1.00 98.19 178 LEU A CA 1
ATOM 1359 C C . LEU A 1 178 ? -6.051 4.063 7.396 1.00 98.19 178 LEU A C 1
ATOM 1361 O O . LEU A 1 178 ? -6.798 4.168 8.369 1.00 98.19 178 LEU A O 1
ATOM 1365 N N . LEU A 1 179 ? -5.447 2.920 7.084 1.00 98.56 179 LEU A N 1
ATOM 1366 C CA . LEU A 1 179 ? -5.475 1.727 7.924 1.00 98.56 179 LEU A CA 1
ATOM 1367 C C . LEU A 1 179 ? -4.237 1.713 8.823 1.00 98.56 179 LEU A C 1
ATOM 1369 O O . LEU A 1 179 ? -3.108 1.885 8.362 1.00 98.56 179 LEU A O 1
ATOM 1373 N N . ILE A 1 180 ? -4.442 1.462 10.111 1.00 98.50 180 ILE A N 1
ATOM 1374 C CA . ILE A 1 180 ? -3.384 1.460 11.116 1.00 98.50 180 ILE A CA 1
ATOM 1375 C C . ILE A 1 180 ? -3.381 0.110 11.815 1.00 98.50 180 ILE A C 1
ATOM 1377 O O . ILE A 1 180 ? -4.407 -0.348 12.317 1.00 98.50 180 ILE A O 1
ATOM 1381 N N . ARG A 1 181 ? -2.211 -0.518 11.878 1.00 98.12 181 ARG A N 1
ATOM 1382 C CA . ARG A 1 181 ? -1.973 -1.764 12.605 1.00 98.12 181 ARG A CA 1
ATOM 1383 C C . ARG A 1 181 ? -1.135 -1.483 13.834 1.00 98.12 181 ARG A C 1
ATOM 1385 O O . ARG A 1 181 ? -0.061 -0.909 13.711 1.00 98.12 181 ARG A O 1
ATOM 1392 N N . ARG A 1 182 ? -1.547 -2.005 14.982 1.00 97.88 182 ARG A N 1
ATOM 1393 C CA . ARG A 1 182 ? -0.787 -1.992 16.228 1.00 97.88 182 ARG A CA 1
ATOM 1394 C C . ARG A 1 182 ? -0.400 -3.402 16.644 1.00 97.88 182 ARG A C 1
ATOM 1396 O O . ARG A 1 182 ? -1.244 -4.296 16.765 1.00 97.88 182 ARG A O 1
ATOM 1403 N N . ASN A 1 183 ? 0.892 -3.607 16.870 1.00 95.25 183 ASN A N 1
ATOM 1404 C CA . ASN A 1 183 ? 1.402 -4.815 17.496 1.00 95.25 183 ASN A CA 1
ATOM 1405 C C . ASN A 1 183 ? 0.956 -4.864 18.960 1.00 95.25 183 ASN A C 1
ATOM 1407 O O . ASN A 1 183 ? 1.218 -3.949 19.732 1.00 95.25 183 ASN A O 1
ATOM 1411 N N . ARG A 1 184 ? 0.282 -5.948 19.344 1.00 92.75 184 ARG A N 1
ATOM 1412 C CA . ARG A 1 184 ? -0.283 -6.111 20.690 1.00 92.75 184 ARG A CA 1
ATOM 1413 C C . ARG A 1 184 ? 0.768 -6.350 21.772 1.00 92.75 184 ARG A C 1
ATOM 1415 O O . ARG A 1 184 ? 0.482 -6.103 22.934 1.00 92.75 184 ARG A O 1
ATOM 1422 N N . ALA A 1 185 ? 1.938 -6.864 21.399 1.00 91.88 185 ALA A N 1
ATOM 1423 C CA . ALA A 1 185 ? 3.030 -7.130 22.328 1.00 91.88 185 ALA A CA 1
ATOM 1424 C C . ALA A 1 185 ? 3.976 -5.931 22.445 1.00 91.88 185 ALA A C 1
ATOM 1426 O O . ALA A 1 185 ? 4.381 -5.583 23.546 1.00 91.88 185 ALA A O 1
ATOM 1427 N N . THR A 1 186 ? 4.320 -5.296 21.319 1.00 94.94 186 THR A N 1
ATOM 1428 C CA . THR A 1 186 ? 5.336 -4.227 21.292 1.00 94.94 186 THR A CA 1
ATOM 1429 C C . THR A 1 186 ? 4.754 -2.817 21.238 1.00 94.94 186 THR A C 1
ATOM 1431 O O . THR A 1 186 ? 5.484 -1.855 21.432 1.00 94.94 186 THR A O 1
ATOM 1434 N N . GLY A 1 187 ? 3.465 -2.660 20.923 1.00 94.31 187 GLY A N 1
ATOM 1435 C CA . GLY A 1 187 ? 2.847 -1.354 20.672 1.00 94.31 187 GLY A CA 1
ATOM 1436 C C . GLY A 1 187 ? 3.225 -0.719 19.328 1.00 94.31 187 GLY A C 1
ATOM 1437 O O . GLY A 1 187 ? 2.657 0.310 18.971 1.00 94.31 187 GLY A O 1
ATOM 1438 N N . GLU A 1 188 ? 4.131 -1.334 18.563 1.00 96.19 188 GLU A N 1
ATOM 1439 C CA . GLU A 1 188 ? 4.618 -0.821 17.280 1.00 96.19 188 GLU A CA 1
ATOM 1440 C C . GLU A 1 188 ? 3.477 -0.615 16.275 1.00 96.19 188 GLU A C 1
ATOM 1442 O O . GLU A 1 188 ? 2.612 -1.486 16.104 1.00 96.19 188 GLU A O 1
ATOM 1447 N N . LEU A 1 189 ? 3.503 0.531 15.593 1.00 97.56 189 LEU A N 1
ATOM 1448 C CA . LEU A 1 189 ? 2.502 0.927 14.611 1.00 97.56 189 LEU A CA 1
ATOM 1449 C C . LEU A 1 189 ? 3.013 0.739 13.180 1.00 97.56 189 LEU A C 1
ATOM 1451 O O . LEU A 1 189 ? 4.162 1.039 12.873 1.00 97.56 189 LEU A O 1
ATOM 1455 N N . ALA A 1 190 ? 2.127 0.285 12.297 1.00 97.38 190 ALA A N 1
ATOM 1456 C CA . ALA A 1 190 ? 2.320 0.304 10.851 1.00 97.38 190 ALA A CA 1
ATOM 1457 C C . ALA A 1 190 ? 1.112 0.961 10.178 1.00 97.38 190 ALA A C 1
ATOM 1459 O O . ALA A 1 190 ? -0.023 0.779 10.627 1.00 97.38 190 ALA A O 1
ATOM 1460 N N . TYR A 1 191 ? 1.365 1.691 9.097 1.00 98.25 191 TYR A N 1
ATOM 1461 C CA . TYR A 1 191 ? 0.389 2.546 8.427 1.00 98.25 191 TYR A CA 1
ATOM 1462 C C . TYR A 1 191 ? 0.224 2.106 6.980 1.00 98.25 191 TYR A C 1
ATOM 1464 O O . TYR A 1 191 ? 1.205 1.739 6.329 1.00 98.25 191 TYR A O 1
ATOM 1472 N N . TYR A 1 192 ? -1.007 2.141 6.481 1.00 98.38 192 TYR A N 1
ATOM 1473 C CA . TYR A 1 192 ? -1.327 1.773 5.110 1.00 98.38 192 TYR A CA 1
ATOM 1474 C C . TYR A 1 192 ? -2.314 2.769 4.516 1.00 98.38 192 TYR A C 1
ATOM 1476 O O . TYR A 1 192 ? -3.365 3.025 5.105 1.00 98.38 192 TYR A O 1
ATOM 1484 N N . LEU A 1 193 ? -1.994 3.284 3.333 1.00 98.00 193 LEU A N 1
ATOM 1485 C CA . LEU A 1 193 ? -2.956 4.008 2.520 1.00 98.00 193 LEU A CA 1
ATOM 1486 C C . LEU A 1 193 ? -3.786 2.987 1.744 1.00 98.00 193 LEU A C 1
ATOM 1488 O O . LEU A 1 193 ? -3.241 2.085 1.097 1.00 98.00 193 LEU A O 1
ATOM 1492 N N . CYS A 1 194 ? -5.100 3.113 1.862 1.00 98.19 194 CYS A N 1
ATOM 1493 C CA . CYS A 1 194 ? -6.060 2.198 1.277 1.00 98.19 194 CYS A CA 1
ATOM 1494 C C . CYS A 1 194 ? -6.983 2.941 0.321 1.00 98.19 194 CYS A C 1
ATOM 1496 O O . CYS A 1 194 ? -7.396 4.061 0.612 1.00 98.19 194 CYS A O 1
ATOM 1498 N N . PHE A 1 195 ? -7.341 2.269 -0.765 1.00 98.31 195 PHE A N 1
ATOM 1499 C CA . PHE A 1 195 ? -8.420 2.666 -1.657 1.00 98.31 195 PHE A CA 1
ATOM 1500 C C . PHE A 1 195 ? -9.290 1.454 -1.961 1.00 98.31 195 PHE A C 1
ATOM 1502 O O . PHE A 1 195 ? -8.781 0.342 -2.138 1.00 98.31 195 PHE A O 1
ATOM 1509 N N . SER A 1 196 ? -10.599 1.667 -2.054 1.00 97.44 196 SER A N 1
ATOM 1510 C CA . SER A 1 196 ? -11.531 0.667 -2.561 1.00 97.44 196 SER A CA 1
ATOM 1511 C C . SER A 1 196 ? -12.587 1.324 -3.454 1.00 97.44 196 SER A C 1
ATOM 1513 O O . SER A 1 196 ? -13.182 2.319 -3.042 1.00 97.44 196 SER A O 1
ATOM 1515 N N . PRO A 1 197 ? -12.875 0.765 -4.646 1.00 95.31 197 PRO A N 1
ATOM 1516 C CA . PRO A 1 197 ? -13.877 1.326 -5.560 1.00 95.31 197 PRO A CA 1
ATOM 1517 C C . PRO A 1 197 ? -15.313 1.175 -5.033 1.00 95.31 197 PRO A C 1
ATOM 1519 O O . PRO A 1 197 ? -16.245 1.786 -5.546 1.00 95.31 197 PRO A O 1
ATOM 1522 N N . ARG A 1 198 ? -15.513 0.311 -4.034 1.00 95.25 198 ARG A N 1
ATOM 1523 C CA . ARG A 1 198 ? -16.790 0.060 -3.363 1.00 95.25 198 ARG A CA 1
ATOM 1524 C C . ARG A 1 198 ? -16.535 -0.091 -1.864 1.00 95.25 198 ARG A C 1
ATOM 1526 O O . ARG A 1 198 ? -15.466 -0.588 -1.515 1.00 95.25 198 ARG A O 1
ATOM 1533 N N . PRO A 1 199 ? -17.502 0.247 -0.993 1.00 94.94 199 PRO A N 1
ATOM 1534 C CA . PRO A 1 199 ? -17.360 0.046 0.445 1.00 94.94 199 PRO A CA 1
ATOM 1535 C C . PRO A 1 199 ? -17.018 -1.406 0.789 1.00 94.94 199 PRO A C 1
ATOM 1537 O O . PRO A 1 199 ? -17.666 -2.340 0.310 1.00 94.94 199 PRO A O 1
ATOM 1540 N N . VAL A 1 200 ? -16.013 -1.594 1.643 1.00 96.25 200 VAL A N 1
ATOM 1541 C CA . VAL A 1 200 ? -15.574 -2.911 2.120 1.00 96.25 200 VAL A CA 1
ATOM 1542 C C . VAL A 1 200 ? -15.442 -2.925 3.640 1.00 96.25 200 VAL A C 1
ATOM 1544 O O . VAL A 1 200 ? -15.131 -1.900 4.248 1.00 96.25 200 VAL A O 1
ATOM 1547 N N . PRO A 1 201 ? -15.661 -4.079 4.292 1.00 96.12 201 PRO A N 1
ATOM 1548 C CA . PRO A 1 201 ? -15.463 -4.181 5.728 1.00 96.12 201 PRO A CA 1
ATOM 1549 C C . PRO A 1 201 ? -13.972 -4.101 6.084 1.00 96.12 201 PRO A C 1
ATOM 1551 O O . PRO A 1 201 ? -13.110 -4.554 5.329 1.00 96.12 201 PRO A O 1
ATOM 1554 N N . LEU A 1 202 ? -13.664 -3.637 7.301 1.00 96.56 202 LEU A N 1
ATOM 1555 C CA . LEU A 1 202 ? -12.294 -3.604 7.836 1.00 96.56 202 LEU A CA 1
ATOM 1556 C C . LEU A 1 202 ? -11.585 -4.967 7.727 1.00 96.56 202 LEU A C 1
ATOM 1558 O O . LEU A 1 202 ? -10.384 -5.033 7.473 1.00 96.56 202 LEU A O 1
ATOM 1562 N N . THR A 1 203 ? -12.322 -6.068 7.885 1.00 95.75 203 THR A N 1
ATOM 1563 C CA . THR A 1 203 ? -11.793 -7.432 7.752 1.00 95.75 203 THR A CA 1
ATOM 1564 C C . THR A 1 203 ? -11.185 -7.709 6.378 1.00 95.75 203 THR A C 1
ATOM 1566 O O . THR A 1 203 ? -10.202 -8.446 6.301 1.00 95.75 203 THR A O 1
ATOM 1569 N N . GLU A 1 204 ? -11.713 -7.101 5.315 1.00 95.75 204 GLU A N 1
ATOM 1570 C CA . GLU A 1 204 ? -11.187 -7.234 3.957 1.00 95.75 204 GLU A CA 1
ATOM 1571 C C . GLU A 1 204 ? -9.854 -6.490 3.813 1.00 95.75 204 GLU A C 1
ATOM 1573 O O . GLU A 1 204 ? -8.868 -7.079 3.372 1.00 95.75 204 GLU A O 1
ATOM 1578 N N . LEU A 1 205 ? -9.765 -5.249 4.301 1.00 97.25 205 LEU A N 1
ATOM 1579 C CA . LEU A 1 205 ? -8.510 -4.483 4.306 1.00 97.25 205 LEU A CA 1
ATOM 1580 C C . LEU A 1 205 ? -7.416 -5.194 5.116 1.00 97.25 205 LEU A C 1
ATOM 1582 O O . LEU A 1 205 ? -6.275 -5.328 4.668 1.00 97.25 205 LEU A O 1
ATOM 1586 N N . VAL A 1 206 ? -7.775 -5.727 6.290 1.00 96.44 206 VAL A N 1
ATOM 1587 C CA . VAL A 1 206 ? -6.870 -6.510 7.146 1.00 96.44 206 VAL A CA 1
ATOM 1588 C C . VAL A 1 206 ? -6.412 -7.793 6.453 1.00 96.44 206 VAL A C 1
ATOM 1590 O O . VAL A 1 206 ? -5.239 -8.172 6.562 1.00 96.44 206 VAL A O 1
ATOM 1593 N N . ARG A 1 207 ? -7.308 -8.467 5.721 1.00 93.75 207 ARG A N 1
ATOM 1594 C CA . ARG A 1 207 ? -6.969 -9.648 4.919 1.00 93.75 207 ARG A CA 1
ATOM 1595 C C . ARG A 1 207 ? -5.939 -9.285 3.854 1.00 93.75 207 ARG A C 1
ATOM 1597 O O . ARG A 1 207 ? -4.914 -9.961 3.775 1.00 93.75 207 ARG A O 1
ATOM 1604 N N . VAL A 1 208 ? -6.178 -8.214 3.095 1.00 94.56 208 VAL A N 1
ATOM 1605 C CA . VAL A 1 208 ? -5.287 -7.744 2.024 1.00 94.56 208 VAL A CA 1
ATOM 1606 C C . VAL A 1 208 ? -3.915 -7.368 2.590 1.00 94.56 208 VAL A C 1
ATOM 1608 O O . VAL A 1 208 ? -2.919 -7.939 2.141 1.00 94.56 208 VAL A O 1
ATOM 1611 N N . ALA A 1 209 ? -3.856 -6.551 3.649 1.00 93.44 209 ALA A N 1
ATOM 1612 C CA . ALA A 1 209 ? -2.611 -6.213 4.353 1.00 93.44 209 ALA A CA 1
ATOM 1613 C C . ALA A 1 209 ? -1.856 -7.461 4.855 1.00 93.44 209 ALA A C 1
ATOM 1615 O O . ALA A 1 209 ? -0.627 -7.547 4.789 1.00 93.44 209 ALA A O 1
ATOM 1616 N N . GLY A 1 210 ? -2.592 -8.464 5.346 1.00 88.88 210 GLY A N 1
ATOM 1617 C CA . GLY A 1 210 ? -2.047 -9.738 5.813 1.00 88.88 210 GLY A CA 1
ATOM 1618 C C . GLY A 1 210 ? -1.415 -10.596 4.710 1.00 88.88 210 GLY A C 1
ATOM 1619 O O . GLY A 1 210 ? -0.488 -11.366 4.998 1.00 88.88 210 GLY A O 1
ATOM 1620 N N . SER A 1 211 ? -1.866 -10.439 3.459 1.00 85.19 211 SER A N 1
ATOM 1621 C CA . SER A 1 211 ? -1.379 -11.179 2.281 1.00 85.19 211 SER A CA 1
ATOM 1622 C C . SER A 1 211 ? 0.067 -10.863 1.926 1.00 85.19 211 SER A C 1
ATOM 1624 O O . SER A 1 211 ? 0.744 -11.732 1.378 1.00 85.19 211 SER A O 1
ATOM 1626 N N . ARG A 1 212 ? 0.560 -9.660 2.266 1.00 75.62 212 ARG A N 1
ATOM 1627 C CA . ARG A 1 212 ? 1.916 -9.191 1.923 1.00 75.62 212 ARG A CA 1
ATOM 1628 C C . ARG A 1 212 ? 3.007 -10.196 2.300 1.00 75.62 212 ARG A C 1
ATOM 1630 O O . ARG A 1 212 ? 3.980 -10.368 1.576 1.00 75.62 212 ARG A O 1
ATOM 1637 N N . TRP A 1 213 ? 2.840 -10.903 3.413 1.00 61.41 213 TRP A N 1
ATOM 1638 C CA . TRP A 1 213 ? 3.821 -11.883 3.884 1.00 61.41 213 TRP A CA 1
ATOM 1639 C C . TRP A 1 213 ? 4.072 -13.044 2.917 1.00 61.41 213 TRP A C 1
ATOM 1641 O O . TRP A 1 213 ? 5.131 -13.656 2.986 1.00 61.41 213 TRP A O 1
ATOM 1651 N N . ARG A 1 214 ? 3.142 -13.327 1.997 1.00 60.34 214 ARG A N 1
ATOM 1652 C CA . ARG A 1 214 ? 3.323 -14.355 0.962 1.00 60.34 214 ARG A CA 1
ATOM 1653 C C . ARG A 1 214 ? 4.414 -13.983 -0.048 1.00 60.34 214 ARG A C 1
ATOM 1655 O O . ARG A 1 214 ? 5.022 -14.872 -0.628 1.00 60.34 214 ARG A O 1
ATOM 1662 N N . VAL A 1 215 ? 4.704 -12.690 -0.218 1.00 55.34 215 VAL A N 1
ATOM 1663 C CA . VAL A 1 215 ? 5.829 -12.216 -1.042 1.00 55.34 215 VAL A CA 1
ATOM 1664 C C . VAL A 1 215 ? 7.165 -12.538 -0.361 1.00 55.34 215 VAL A C 1
ATOM 1666 O O . VAL A 1 215 ? 8.070 -13.078 -0.992 1.00 55.34 215 VAL A O 1
ATOM 1669 N N . ALA A 1 216 ? 7.259 -12.308 0.954 1.00 48.09 216 ALA A N 1
ATOM 1670 C CA . ALA A 1 216 ? 8.477 -12.549 1.736 1.00 48.09 216 ALA A CA 1
ATOM 1671 C C . ALA A 1 216 ? 8.868 -14.040 1.830 1.00 48.09 216 ALA A C 1
ATOM 1673 O O . ALA A 1 216 ? 10.046 -14.362 1.986 1.00 48.09 216 ALA A O 1
ATOM 1674 N N . ASP A 1 217 ? 7.902 -14.959 1.713 1.00 43.84 217 ASP A N 1
ATOM 1675 C CA . ASP A 1 217 ? 8.166 -16.406 1.691 1.00 43.84 217 ASP A CA 1
ATOM 1676 C C . ASP A 1 217 ? 8.917 -16.823 0.407 1.00 43.84 217 ASP A C 1
ATOM 1678 O O . ASP A 1 217 ? 9.827 -17.655 0.427 1.00 43.84 217 ASP A O 1
ATOM 1682 N N . ARG A 1 218 ? 8.636 -16.151 -0.720 1.00 46.28 218 ARG A N 1
ATOM 1683 C CA . ARG A 1 218 ? 9.329 -16.376 -1.999 1.00 46.28 218 ARG A CA 1
ATOM 1684 C C . ARG A 1 218 ? 10.698 -15.706 -2.079 1.00 46.28 218 ARG A C 1
ATOM 1686 O O . ARG A 1 218 ? 11.602 -16.301 -2.659 1.00 46.28 218 ARG A O 1
ATOM 1693 N N . GLU A 1 219 ? 10.904 -14.556 -1.435 1.00 39.91 219 GLU A N 1
ATOM 1694 C CA . GLU A 1 219 ? 12.244 -13.947 -1.305 1.00 39.91 219 GLU A CA 1
ATOM 1695 C C . GLU A 1 219 ? 13.251 -14.870 -0.587 1.00 39.91 219 GLU A C 1
ATOM 1697 O O . GLU A 1 219 ? 14.469 -14.721 -0.747 1.00 39.91 219 GLU A O 1
ATOM 1702 N N . ARG A 1 220 ? 12.761 -15.840 0.201 1.00 36.19 220 ARG A N 1
ATOM 1703 C CA . ARG A 1 220 ? 13.572 -16.918 0.787 1.00 36.19 220 ARG A CA 1
ATOM 1704 C C . ARG A 1 220 ? 13.750 -18.105 -0.165 1.00 36.19 220 ARG A C 1
ATOM 1706 O O . ARG A 1 220 ? 14.857 -18.626 -0.245 1.00 36.19 220 ARG A O 1
ATOM 1713 N N . ALA A 1 221 ? 12.708 -18.496 -0.902 1.00 33.31 221 ALA A N 1
ATOM 1714 C CA . ALA A 1 221 ? 12.740 -19.641 -1.821 1.00 33.31 221 ALA A CA 1
ATOM 1715 C C . ALA A 1 221 ? 13.544 -19.393 -3.115 1.00 33.31 221 ALA A C 1
ATOM 1717 O O . ALA A 1 221 ? 14.206 -20.303 -3.604 1.00 33.31 221 ALA A O 1
ATOM 1718 N N . GLY A 1 222 ? 13.569 -18.163 -3.642 1.00 32.53 222 GLY A N 1
ATOM 1719 C CA . GLY A 1 222 ? 14.357 -17.780 -4.830 1.00 32.53 222 GLY A CA 1
ATOM 1720 C C . GLY A 1 222 ? 15.878 -17.737 -4.617 1.00 32.53 222 GLY A C 1
ATOM 1721 O O . GLY A 1 222 ? 16.597 -17.188 -5.442 1.00 32.53 222 GLY A O 1
ATOM 1722 N N . ARG A 1 223 ? 16.368 -18.263 -3.488 1.00 36.75 223 ARG A N 1
ATOM 1723 C CA . ARG A 1 223 ? 17.794 -18.370 -3.132 1.00 36.75 223 ARG A CA 1
ATOM 1724 C C . ARG A 1 223 ? 18.378 -19.755 -3.396 1.00 36.75 223 ARG A C 1
ATOM 1726 O O . ARG A 1 223 ? 19.582 -19.926 -3.238 1.00 36.75 223 ARG A O 1
ATOM 1733 N N . ALA A 1 224 ? 17.527 -20.726 -3.720 1.00 29.55 224 ALA A N 1
ATOM 1734 C CA . ALA A 1 224 ? 17.907 -22.117 -3.939 1.00 29.55 224 ALA A CA 1
ATOM 1735 C C . ALA A 1 224 ? 17.999 -22.498 -5.430 1.00 29.55 224 ALA A C 1
ATOM 1737 O O . ALA A 1 224 ? 18.173 -23.675 -5.730 1.00 29.55 224 ALA A O 1
ATOM 1738 N N . GLY A 1 225 ? 17.862 -21.528 -6.344 1.00 26.50 225 GLY A N 1
ATOM 1739 C CA . GLY A 1 225 ? 17.959 -21.719 -7.794 1.00 26.50 225 GLY A CA 1
ATOM 1740 C C . GLY A 1 225 ? 19.029 -20.841 -8.417 1.00 26.50 225 GLY A C 1
ATOM 1741 O O . GLY A 1 225 ? 19.228 -19.713 -7.907 1.00 26.50 225 GLY A O 1
#

Nearest PDB structures (foldseek):
  6bsr-assembly1_A  TM=4.349E-01  e=8.036E-01  Enterococcus faecalis
  2wns-assembly1_A  TM=3.606E-01  e=1.078E+00  Homo sapiens
  6bsq-assembly1_A  TM=4.465E-01  e=1.725E+00  Enterococcus faecalis
  7pgo-assembly2_CCC  TM=3.762E-01  e=4.163E+00  Klebsiella pneumoniae
  6h5o-assembly2_B  TM=2.701E-01  e=1.364E+00  Staphylococcus aureus subsp. aureus Mu50